Protein AF-0000000073188681 (afdb_homodimer)

Solvent-accessible surface area (backbone atoms only — not comparable to full-atom values): 17958 Å² total; per-residue (Å²): 139,84,91,67,73,80,74,73,74,79,74,71,76,54,80,76,60,49,46,16,34,51,62,63,63,83,59,42,69,43,41,30,50,37,59,36,78,88,78,71,42,43,30,43,38,36,26,31,60,52,33,35,41,33,20,38,54,36,79,90,70,54,28,51,39,88,69,49,76,42,80,44,95,38,50,60,57,32,62,40,55,49,68,70,26,37,38,36,18,33,76,46,40,32,36,32,38,62,84,78,68,44,75,42,74,39,58,44,83,91,56,75,91,61,48,41,47,41,70,40,74,76,49,87,65,33,30,37,44,27,34,82,57,32,28,38,38,17,31,83,75,20,48,65,66,44,94,63,70,44,67,61,65,65,63,64,73,71,77,120,138,85,86,71,72,81,71,73,74,78,71,73,73,54,79,75,60,48,46,16,34,51,65,64,64,83,62,42,68,42,41,30,49,37,59,36,78,88,77,70,42,44,31,43,36,38,27,30,61,52,32,36,39,33,20,39,55,34,79,89,70,54,29,52,38,87,69,51,77,44,81,44,97,38,49,62,56,32,60,41,54,50,70,66,25,37,37,35,19,33,75,46,40,31,35,31,39,60,86,76,69,45,75,44,74,39,58,44,82,90,56,77,90,62,48,43,48,40,69,43,72,77,48,87,66,33,31,38,44,28,33,81,58,33,28,40,37,17,30,82,75,19,46,66,56,43,95,64,69,45,68,63,69,64,66,73,72,69,75,120

Nearest PDB structures (foldseek):
  7z6e-assembly2_B  TM=7.932E-01  e=2.419E-06  Caenorhabditis elegans
  7z6e-assembly1_A  TM=7.942E-01  e=2.691E-06  Caenorhabditis elegans
  7z6e-assembly5_E  TM=7.419E-01  e=1.666E-06  Caenorhabditis elegans
  7z6e-assembly3_C  TM=7.781E-01  e=7.405E-06  Caenorhabditis elegans
  6rxt-assembly1_UQ  TM=5.345E-01  e=1.370E-03  Thermochaetoides thermophila

Foldseek 3Di:
DPPPPPPPPPPCVPVPLPPQPPPDLVAWDDWEWEAAPVVRWIWIWTFGQFKIWIWTADPVRNYTHTDDIDTDPGGWQEWYYAHQFIWIFDQAIWTARPVVRDIDGQDAPPDDRFGFHYKDPPDNFWIWTDGPFWTFIGGNNNHGPDDDIGGPPPDDPPPD/DCPPPPPPPPCCVVVPLPPQPPPDLVQWDDWEWEAAPVVRWIWIWTFGQFKIWIWTADPVRNYTHTDDIDTDPGGWQEWYYAHQFIWIFDQAIWTARPVVRDIDGQDAPPDDRFGWHYKDPPDNFWIWTDGPFWTFIGGNNNHGPDDDIGGPPPDDPPPD

Sequence (320 aa):
MHVSDLKAGFKCDRPTVRPTVIANLDTCHLITVHTDQRKLIRYLCVADPDQIHILHYSSRLGIFTPFELISTVEPATCLISMNDGIVFGADQFYYVDMETITSRPIVVAGCPSDFPLAAVAISDRELLLAYHNFGVFTDISGNRTRPENVDWNRAPLEFGMHVSDLKAGFKCDRPTVRPTVIANLDTCHLITVHTDQRKLIRYLCVADPDQIHILHYSSRLGIFTPFELISTVEPATCLISMNDGIVFGADQFYYVDMETITSRPIVVAGCPSDFPLAAVAISDRELLLAYHNFGVFTDISGNRTRPENVDWNRAPLEFG

pLDDT: mean 80.34, std 22.55, range [25.66, 98.31]

Radius of gyration: 22.73 Å; Cα contacts (8 Å, |Δi|>4): 727; chains: 2; bounding box: 45×90×58 Å

Structure (mmCIF, N/CA/C/O backbone):
data_AF-0000000073188681-model_v1
#
loop_
_entity.id
_entity.type
_entity.pdbx_description
1 polymer 'CNH domain-containing protein'
#
loop_
_atom_site.group_PDB
_atom_site.id
_atom_site.type_symbol
_atom_site.label_atom_id
_atom_site.label_alt_id
_atom_site.label_comp_id
_atom_site.label_asym_id
_atom_site.label_entity_id
_atom_site.label_seq_id
_atom_site.pdbx_PDB_ins_code
_atom_site.Cartn_x
_atom_site.Cartn_y
_atom_site.Cartn_z
_atom_site.occupancy
_atom_site.B_iso_or_equiv
_atom_site.auth_seq_id
_atom_site.auth_comp_id
_atom_site.auth_asym_id
_atom_site.auth_atom_id
_atom_site.pdbx_PDB_model_num
ATOM 1 N N . MET A 1 1 ? -23.016 46.969 37.094 1 25.66 1 MET A N 1
ATOM 2 C CA . MET A 1 1 ? -22.688 45.562 37.125 1 25.66 1 MET A CA 1
ATOM 3 C C . MET A 1 1 ? -21.781 45.188 35.938 1 25.66 1 MET A C 1
ATOM 5 O O . MET A 1 1 ? -22.016 45.594 34.812 1 25.66 1 MET A O 1
ATOM 9 N N . HIS A 1 2 ? -20.484 44.656 36.188 1 32.41 2 HIS A N 1
ATOM 10 C CA . HIS A 1 2 ? -19.172 44.438 35.594 1 32.41 2 HIS A CA 1
ATOM 11 C C . HIS A 1 2 ? -19.203 43.219 34.656 1 32.41 2 HIS A C 1
ATOM 13 O O . HIS A 1 2 ? -19.484 42.094 35.094 1 32.41 2 HIS A O 1
ATOM 19 N N . VAL A 1 3 ? -19.516 43.312 33.375 1 31.55 3 VAL A N 1
ATOM 20 C CA . VAL A 1 3 ? -19.562 42.344 32.25 1 31.55 3 VAL A CA 1
ATOM 21 C C . VAL A 1 3 ? -18.203 41.656 32.125 1 31.55 3 VAL A C 1
ATOM 23 O O . VAL A 1 3 ? -17.438 41.938 31.219 1 31.55 3 VAL A O 1
ATOM 26 N N . SER A 1 4 ? -17.312 41.594 33.219 1 26 4 SER A N 1
ATOM 27 C CA . SER A 1 4 ? -15.922 41.156 33.156 1 26 4 SER A CA 1
ATOM 28 C C . SER A 1 4 ? -15.828 39.688 32.781 1 26 4 SER A C 1
ATOM 30 O O . SER A 1 4 ? -14.844 39.25 32.156 1 26 4 SER A O 1
ATOM 32 N N . ASP A 1 5 ? -16.516 38.719 33.406 1 27.78 5 ASP A N 1
ATOM 33 C CA . ASP A 1 5 ? -15.945 37.438 33.812 1 27.78 5 ASP A CA 1
ATOM 34 C C . ASP A 1 5 ? -15.828 36.5 32.625 1 27.78 5 ASP A C 1
ATOM 36 O O . ASP A 1 5 ? -15.453 35.344 32.812 1 27.78 5 ASP A O 1
ATOM 40 N N . LEU A 1 6 ? -16.547 36.625 31.547 1 28.22 6 LEU A N 1
ATOM 41 C CA . LEU A 1 6 ? -16.797 35.344 30.859 1 28.22 6 LEU A CA 1
ATOM 42 C C . LEU A 1 6 ? -15.539 34.875 30.141 1 28.22 6 LEU A C 1
ATOM 44 O O . LEU A 1 6 ? -15.625 34.188 29.125 1 28.22 6 LEU A O 1
ATOM 48 N N . LYS A 1 7 ? -14.375 35.438 30.453 1 28.98 7 LYS A N 1
ATOM 49 C CA . LYS A 1 7 ? -13.242 34.938 29.688 1 28.98 7 LYS A CA 1
ATOM 50 C C . LYS A 1 7 ? -12.922 33.5 30.078 1 28.98 7 LYS A C 1
ATOM 52 O O . LYS A 1 7 ? -12.094 33.25 30.953 1 28.98 7 LYS A O 1
ATOM 57 N N . ALA A 1 8 ? -13.852 32.594 30.422 1 29.92 8 ALA A N 1
ATOM 58 C CA . ALA A 1 8 ? -13.398 31.25 30.734 1 29.92 8 ALA A CA 1
ATOM 59 C C . ALA A 1 8 ? -12.57 30.672 29.594 1 29.92 8 ALA A C 1
ATOM 61 O O . ALA A 1 8 ? -13.016 30.656 28.438 1 29.92 8 ALA A O 1
ATOM 62 N N . GLY A 1 9 ? -11.234 30.656 29.672 1 31.31 9 GLY A N 1
ATOM 63 C CA . GLY A 1 9 ? -10.164 30 28.938 1 31.31 9 GLY A CA 1
ATOM 64 C C . GLY A 1 9 ? -10.398 28.516 28.719 1 31.31 9 GLY A C 1
ATOM 65 O O . GLY A 1 9 ? -10.422 27.734 29.688 1 31.31 9 GLY A O 1
ATOM 66 N N . PHE A 1 10 ? -11.234 28.078 27.875 1 28.48 10 PHE A N 1
ATOM 67 C CA . PHE A 1 10 ? -11.242 26.656 27.516 1 28.48 10 PHE A CA 1
ATOM 68 C C . PHE A 1 10 ? -9.82 26.156 27.297 1 28.48 10 PHE A C 1
ATOM 70 O O . PHE A 1 10 ? -9.148 26.562 26.344 1 28.48 10 PHE A O 1
ATOM 77 N N . LYS A 1 11 ? -9.016 25.922 28.328 1 31.08 11 LYS A N 1
ATOM 78 C CA . LYS A 1 11 ? -7.781 25.156 28.328 1 31.08 11 LYS A CA 1
ATOM 79 C C . LYS A 1 11 ? -7.969 23.828 27.594 1 31.08 11 LYS A C 1
ATOM 81 O O . LYS A 1 11 ? -8.57 22.891 28.125 1 31.08 11 LYS A O 1
ATOM 86 N N . CYS A 1 12 ? -8.398 23.75 26.375 1 31.66 12 CYS A N 1
ATOM 87 C CA . CYS A 1 12 ? -8.32 22.484 25.672 1 31.66 12 CYS A CA 1
ATOM 88 C C . CYS A 1 12 ? -6.957 21.828 25.875 1 31.66 12 CYS A C 1
ATOM 90 O O . CYS A 1 12 ? -5.945 22.328 25.359 1 31.66 12 CYS A O 1
ATOM 92 N N . ASP A 1 13 ? -6.59 21.422 27.016 1 33.16 13 ASP A N 1
ATOM 93 C CA . ASP A 1 13 ? -5.469 20.531 27.297 1 33.16 13 ASP A CA 1
ATOM 94 C C . ASP A 1 13 ? -5.328 19.469 26.219 1 33.16 13 ASP A C 1
ATOM 96 O O . ASP A 1 13 ? -5.633 18.297 26.453 1 33.16 13 ASP A O 1
ATOM 100 N N . ARG A 1 14 ? -6.062 19.547 25.141 1 34.56 14 ARG A N 1
ATOM 101 C CA . ARG A 1 14 ? -5.828 18.469 24.188 1 34.56 14 ARG A CA 1
ATOM 102 C C . ARG A 1 14 ? -4.344 18.328 23.875 1 34.56 14 ARG A C 1
ATOM 104 O O . ARG A 1 14 ? -3.609 19.312 23.875 1 34.56 14 ARG A O 1
ATOM 111 N N . PRO A 1 15 ? -3.711 17.141 24.219 1 36.78 15 PRO A N 1
ATOM 112 C CA . PRO A 1 15 ? -2.33 17 23.75 1 36.78 15 PRO A CA 1
ATOM 113 C C . PRO A 1 15 ? -2.09 17.719 22.422 1 36.78 15 PRO A C 1
ATOM 115 O O . PRO A 1 15 ? -2.959 17.703 21.547 1 36.78 15 PRO A O 1
ATOM 118 N N . THR A 1 16 ? -1.527 18.859 22.453 1 35.19 16 THR A N 1
ATOM 119 C CA . THR A 1 16 ? -1.098 19.641 21.312 1 35.19 16 THR A CA 1
ATOM 120 C C . THR A 1 16 ? -0.531 18.734 20.219 1 35.19 16 THR A C 1
ATOM 122 O O . THR A 1 16 ? 0.603 18.25 20.328 1 35.19 16 THR A O 1
ATOM 125 N N . VAL A 1 17 ? -1.247 17.719 19.875 1 38.31 17 VAL A N 1
ATOM 126 C CA . VAL A 1 17 ? -0.728 17.047 18.688 1 38.31 17 VAL A CA 1
ATOM 127 C C . VAL A 1 17 ? -0.413 18.094 17.609 1 38.31 17 VAL A C 1
ATOM 129 O O . VAL A 1 17 ? -1.293 18.844 17.188 1 38.31 17 VAL A O 1
ATOM 132 N N . ARG A 1 18 ? 0.809 18.609 17.719 1 43.16 18 ARG A N 1
ATOM 133 C CA . ARG A 1 18 ? 1.257 19.453 16.625 1 43.16 18 ARG A CA 1
ATOM 134 C C . ARG A 1 18 ? 0.947 18.812 15.273 1 43.16 18 ARG A C 1
ATOM 136 O O . ARG A 1 18 ? 1.218 17.641 15.062 1 43.16 18 ARG A O 1
ATOM 143 N N . PRO A 1 19 ? 0.036 19.312 14.578 1 46.34 19 PRO A N 1
ATOM 144 C CA . PRO A 1 19 ? -0.317 18.797 13.258 1 46.34 19 PRO A CA 1
ATOM 145 C C . PRO A 1 19 ? 0.903 18.594 12.359 1 46.34 19 PRO A C 1
ATOM 147 O O . PRO A 1 19 ? 1.889 19.328 12.469 1 46.34 19 PRO A O 1
ATOM 150 N N . THR A 1 20 ? 1.379 17.391 12.172 1 48.19 20 THR A N 1
ATOM 151 C CA . THR A 1 20 ? 2.357 17.141 11.117 1 48.19 20 THR A CA 1
ATOM 152 C C . THR A 1 20 ? 1.865 17.703 9.781 1 48.19 20 THR A C 1
ATOM 154 O O . THR A 1 20 ? 0.784 17.344 9.312 1 48.19 20 THR A O 1
ATOM 157 N N . VAL A 1 21 ? 2.336 18.891 9.453 1 50.53 21 VAL A N 1
ATOM 158 C CA . VAL A 1 21 ? 2.037 19.516 8.172 1 50.53 21 VAL A CA 1
ATOM 159 C C . VAL A 1 21 ? 2.717 18.75 7.047 1 50.53 21 VAL A C 1
ATOM 161 O O . VAL A 1 21 ? 3.939 18.578 7.047 1 50.53 21 VAL A O 1
ATOM 164 N N . ILE A 1 22 ? 2.172 17.703 6.527 1 56 22 ILE A N 1
ATOM 165 C CA . ILE A 1 22 ? 2.719 17.203 5.27 1 56 22 ILE A CA 1
ATOM 166 C C . ILE A 1 22 ? 2.32 18.141 4.125 1 56 22 ILE A C 1
ATOM 168 O O . ILE A 1 22 ? 1.132 18.297 3.836 1 56 22 ILE A O 1
ATOM 172 N N . ALA A 1 23 ? 3.145 19.047 3.752 1 50.34 23 ALA A N 1
ATOM 173 C CA . ALA A 1 23 ? 3.008 19.953 2.613 1 50.34 23 ALA A CA 1
ATOM 174 C C . ALA A 1 23 ? 2.873 19.172 1.309 1 50.34 23 ALA A C 1
ATOM 176 O O . ALA A 1 23 ? 3.424 18.078 1.17 1 50.34 23 ALA A O 1
ATOM 177 N N . ASN A 1 24 ? 1.76 19.438 0.562 1 55.69 24 ASN A N 1
ATOM 178 C CA . ASN A 1 24 ? 1.602 19.109 -0.85 1 55.69 24 ASN A CA 1
ATOM 179 C C . ASN A 1 24 ? 0.922 17.75 -1.034 1 55.69 24 ASN A C 1
ATOM 181 O O . ASN A 1 24 ? 1.19 17.047 -2.008 1 55.69 24 ASN A O 1
ATOM 185 N N . LEU A 1 25 ? 0.246 17.422 -0.046 1 67.62 25 LEU A N 1
ATOM 186 C CA . LEU A 1 25 ? -0.506 16.203 -0.284 1 67.62 25 LEU A CA 1
ATOM 187 C C . LEU A 1 25 ? -1.604 16.422 -1.317 1 67.62 25 LEU A C 1
ATOM 189 O O . LEU A 1 25 ? -2.375 15.516 -1.622 1 67.62 25 LEU A O 1
ATOM 193 N N . ASP A 1 26 ? -1.579 17.609 -1.963 1 73.38 26 ASP A N 1
ATOM 194 C CA . ASP A 1 26 ? -2.658 17.922 -2.896 1 73.38 26 ASP A CA 1
ATOM 195 C C . ASP A 1 26 ? -2.535 17.094 -4.172 1 73.38 26 ASP A C 1
ATOM 197 O O . ASP A 1 26 ? -3.535 16.812 -4.836 1 73.38 26 ASP A O 1
ATOM 201 N N . THR A 1 27 ? -1.343 16.734 -4.441 1 80.25 27 THR A N 1
ATOM 202 C CA . THR A 1 27 ? -1.192 16.047 -5.719 1 80.25 27 THR A CA 1
ATOM 203 C C . THR A 1 27 ? -0.667 14.625 -5.512 1 80.25 27 THR A C 1
ATOM 205 O O . THR A 1 27 ? -0.405 13.906 -6.477 1 80.25 27 THR A O 1
ATOM 208 N N . CYS A 1 28 ? -0.564 14.211 -4.273 1 88.06 28 CYS A N 1
ATOM 209 C CA . CYS A 1 28 ? 0.017 12.891 -4.055 1 88.06 28 CYS A CA 1
ATOM 210 C C . CYS A 1 28 ? -1.017 11.797 -4.285 1 88.06 28 CYS A C 1
ATOM 212 O O . CYS A 1 28 ? -2.217 12.023 -4.121 1 88.06 28 CYS A O 1
ATOM 214 N N . HIS A 1 29 ? -0.562 10.703 -4.758 1 90.81 29 HIS A N 1
ATOM 215 C CA . HIS A 1 29 ? -1.512 9.633 -5.023 1 90.81 29 HIS A CA 1
ATOM 216 C C . HIS A 1 29 ? -1.059 8.32 -4.379 1 90.81 29 HIS A C 1
ATOM 218 O O . HIS A 1 29 ? -1.816 7.352 -4.336 1 90.81 29 HIS A O 1
ATOM 224 N N . LEU A 1 30 ? 0.169 8.281 -3.902 1 94.5 30 LEU A N 1
ATOM 225 C CA . LEU A 1 30 ? 0.658 7.16 -3.109 1 94.5 30 LEU A CA 1
ATOM 226 C C . LEU A 1 30 ? 1.371 7.652 -1.854 1 94.5 30 LEU A C 1
ATOM 228 O O . LEU A 1 30 ? 2.061 8.672 -1.887 1 94.5 30 LEU A O 1
ATOM 232 N N . ILE A 1 31 ? 1.21 6.91 -0.813 1 93.5 31 ILE A N 1
ATOM 233 C CA . ILE A 1 31 ? 1.897 7.215 0.437 1 93.5 31 ILE A CA 1
ATOM 234 C C . ILE A 1 31 ? 2.258 5.914 1.157 1 93.5 31 ILE A C 1
ATOM 236 O O . ILE A 1 31 ? 1.464 4.973 1.181 1 93.5 31 ILE A O 1
ATOM 240 N N . THR A 1 32 ? 3.41 5.805 1.683 1 95.12 32 THR A N 1
ATOM 241 C CA . THR A 1 32 ? 3.785 4.68 2.529 1 95.12 32 THR A CA 1
ATOM 242 C C . THR A 1 32 ? 4.648 5.145 3.697 1 95.12 32 THR A C 1
ATOM 244 O O . THR A 1 32 ? 5.367 6.141 3.588 1 95.12 32 THR A O 1
ATOM 247 N N . VAL A 1 33 ? 4.504 4.492 4.84 1 94.06 33 VAL A N 1
ATOM 248 C CA . VAL A 1 33 ? 5.367 4.711 5.996 1 94.06 33 VAL A CA 1
ATOM 249 C C . VAL A 1 33 ? 6.516 3.707 5.98 1 94.06 33 VAL A C 1
ATOM 251 O O . VAL A 1 33 ? 6.312 2.525 5.688 1 94.06 33 VAL A O 1
ATOM 254 N N . HIS A 1 34 ? 7.668 4.203 6.172 1 95.19 34 HIS A N 1
ATOM 255 C CA . HIS A 1 34 ? 8.836 3.344 6.289 1 95.19 34 HIS A CA 1
ATOM 256 C C . HIS A 1 34 ? 9.555 3.572 7.617 1 95.19 34 HIS A C 1
ATOM 258 O O . HIS A 1 34 ? 9.82 4.715 7.996 1 95.19 34 HIS A O 1
ATOM 264 N N . THR A 1 35 ? 9.812 2.537 8.359 1 92.81 35 THR A N 1
ATOM 265 C CA . THR A 1 35 ? 10.57 2.609 9.602 1 92.81 35 THR A CA 1
ATOM 266 C C . THR A 1 35 ? 11.938 1.94 9.438 1 92.81 35 THR A C 1
ATOM 268 O O . THR A 1 35 ? 12.016 0.738 9.18 1 92.81 35 THR A O 1
ATOM 271 N N . ASP A 1 36 ? 12.93 2.699 9.562 1 91.44 36 ASP A N 1
ATOM 272 C CA . ASP A 1 36 ? 14.281 2.152 9.602 1 91.44 36 ASP A CA 1
ATOM 273 C C . ASP A 1 36 ? 14.57 1.49 10.953 1 91.44 36 ASP A C 1
ATOM 275 O O . ASP A 1 36 ? 14.727 2.176 11.961 1 91.44 36 ASP A O 1
ATOM 279 N N . GLN A 1 37 ? 14.672 0.253 10.938 1 87.31 37 GLN A N 1
ATOM 280 C CA . GLN A 1 37 ? 14.812 -0.486 12.188 1 87.31 37 GLN A CA 1
ATOM 281 C C . GLN A 1 37 ? 16.219 -0.316 12.773 1 87.31 37 GLN A C 1
ATOM 283 O O . GLN A 1 37 ? 16.406 -0.496 13.977 1 87.31 37 GLN A O 1
ATOM 288 N N . ARG A 1 38 ? 17.109 -0.018 11.93 1 85.94 38 ARG A N 1
ATOM 289 C CA . ARG A 1 38 ? 18.469 0.169 12.406 1 85.94 38 ARG A CA 1
ATOM 290 C C . ARG A 1 38 ? 18.641 1.519 13.094 1 85.94 38 ARG A C 1
ATOM 292 O O . ARG A 1 38 ? 19.234 1.604 14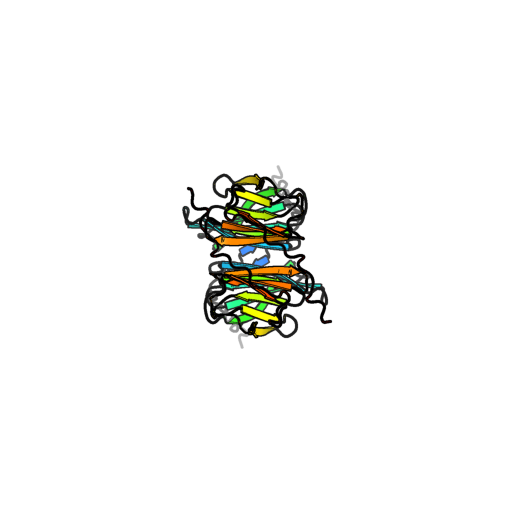.164 1 85.94 38 ARG A O 1
ATOM 299 N N . LYS A 1 39 ? 18.062 2.523 12.57 1 85.94 39 LYS A N 1
ATOM 300 C CA . LYS A 1 39 ? 18.203 3.881 13.094 1 85.94 39 LYS A CA 1
ATOM 301 C C . LYS A 1 39 ? 17.016 4.27 13.953 1 85.94 39 LYS A C 1
ATOM 303 O O . LYS A 1 39 ? 17.031 5.309 14.617 1 85.94 39 LYS A O 1
ATOM 308 N N . LEU A 1 40 ? 15.992 3.398 13.898 1 84.69 40 LEU A N 1
ATOM 309 C CA . LEU A 1 40 ? 14.742 3.648 14.602 1 84.69 40 LEU A CA 1
ATOM 310 C C . LEU A 1 40 ? 14.125 4.977 14.164 1 84.69 40 LEU A C 1
ATOM 312 O O . LEU A 1 40 ? 13.664 5.754 15 1 84.69 40 LEU A O 1
ATOM 316 N N . ILE A 1 41 ? 14.234 5.316 12.945 1 89.31 41 ILE A N 1
ATOM 317 C CA . ILE A 1 41 ? 13.672 6.52 12.344 1 89.31 41 ILE A CA 1
ATOM 318 C C . ILE A 1 41 ? 12.492 6.148 11.453 1 89.31 41 ILE A C 1
ATOM 320 O O . ILE A 1 41 ? 12.555 5.176 10.695 1 89.31 41 ILE A O 1
ATOM 324 N N . ARG A 1 42 ? 11.477 6.926 11.602 1 92 42 ARG A N 1
ATOM 325 C CA . ARG A 1 42 ? 10.297 6.754 10.758 1 92 42 ARG A CA 1
ATOM 326 C C . ARG A 1 42 ? 10.305 7.734 9.594 1 92 42 ARG A C 1
ATOM 328 O O . ARG A 1 42 ? 10.672 8.898 9.758 1 92 42 ARG A O 1
ATOM 335 N N . TYR A 1 43 ? 9.945 7.238 8.445 1 92.94 43 TYR A N 1
ATOM 336 C CA . TYR A 1 43 ? 9.859 8.047 7.238 1 92.94 43 TYR A CA 1
ATOM 337 C C . TYR A 1 43 ? 8.453 7.996 6.645 1 92.94 43 TYR A C 1
ATOM 339 O O . TYR A 1 43 ? 7.75 6.996 6.789 1 92.94 43 TYR A O 1
ATOM 347 N N . LEU A 1 44 ? 8.094 9.023 6.078 1 92.75 44 LEU A N 1
ATOM 348 C CA . LEU A 1 44 ? 6.906 9.094 5.23 1 92.75 44 LEU A CA 1
ATOM 349 C C . LEU A 1 44 ? 7.297 9.328 3.773 1 92.75 44 LEU A C 1
ATOM 351 O O . LEU A 1 44 ? 7.988 10.305 3.463 1 92.75 44 LEU A O 1
ATOM 355 N N . CYS A 1 45 ? 6.906 8.445 2.936 1 95.12 45 CYS A N 1
ATOM 356 C CA . CYS A 1 45 ? 7.191 8.578 1.511 1 95.12 45 CYS A CA 1
ATOM 357 C C . CYS A 1 45 ? 5.926 8.875 0.723 1 95.12 45 CYS A C 1
ATOM 359 O O . CYS A 1 45 ? 4.961 8.109 0.769 1 95.12 45 CYS A O 1
ATOM 361 N N . VAL A 1 46 ? 5.957 9.961 0.004 1 93.69 46 VAL A N 1
ATOM 362 C CA . VAL A 1 46 ? 4.773 10.484 -0.674 1 93.69 46 VAL A CA 1
ATOM 363 C C . VAL A 1 46 ? 5.066 10.656 -2.164 1 93.69 46 VAL A C 1
ATOM 365 O O . VAL A 1 46 ? 6 11.367 -2.543 1 93.69 46 VAL A O 1
ATOM 368 N N . ALA A 1 47 ? 4.23 10 -2.986 1 95.69 47 ALA A N 1
ATOM 369 C CA . ALA A 1 47 ? 4.453 10.094 -4.43 1 95.69 47 ALA A CA 1
ATOM 370 C C . ALA A 1 47 ? 3.475 11.07 -5.07 1 95.69 47 ALA A C 1
ATOM 372 O O . ALA A 1 47 ? 2.258 10.93 -4.93 1 95.69 47 ALA A O 1
ATOM 373 N N . ASP A 1 48 ? 4.047 12.047 -5.707 1 92 48 ASP A N 1
ATOM 374 C CA . ASP A 1 48 ? 3.281 12.828 -6.672 1 92 48 ASP A CA 1
ATOM 375 C C . ASP A 1 48 ? 3.59 12.398 -8.102 1 92 48 ASP A C 1
ATOM 377 O O . ASP A 1 48 ? 4.312 11.422 -8.32 1 92 48 ASP A O 1
ATOM 381 N N . PRO A 1 49 ? 3.018 12.961 -9.133 1 93.31 49 PRO A N 1
ATOM 382 C CA . PRO A 1 49 ? 3.16 12.438 -10.492 1 93.31 49 PRO A CA 1
ATOM 383 C C . PRO A 1 49 ? 4.613 12.422 -10.961 1 93.31 49 PRO A C 1
ATOM 385 O O . PRO A 1 49 ? 4.965 11.641 -11.852 1 93.31 49 PRO A O 1
ATOM 388 N N . ASP A 1 50 ? 5.477 13.258 -10.242 1 94.06 50 ASP A N 1
ATOM 389 C CA . ASP A 1 50 ? 6.812 13.398 -10.82 1 94.06 50 ASP A CA 1
ATOM 390 C C . ASP A 1 50 ? 7.887 12.938 -9.844 1 94.06 50 ASP A C 1
ATOM 392 O O . ASP A 1 50 ? 9.031 12.703 -10.234 1 94.06 50 ASP A O 1
ATOM 396 N N . GLN A 1 51 ? 7.473 12.844 -8.617 1 94.5 51 GLN A N 1
ATOM 397 C CA . GLN A 1 51 ? 8.508 12.617 -7.617 1 94.5 51 GLN A CA 1
ATOM 398 C C . GLN A 1 51 ? 7.961 11.828 -6.43 1 94.5 51 GLN A C 1
ATOM 400 O O . GLN A 1 51 ? 6.75 11.797 -6.203 1 94.5 51 GLN A O 1
ATOM 405 N N . ILE A 1 52 ? 8.867 11.164 -5.754 1 96.06 52 ILE A N 1
ATOM 406 C CA . ILE A 1 52 ? 8.625 10.633 -4.418 1 96.06 52 ILE A CA 1
ATOM 407 C C . ILE A 1 52 ? 9.312 11.516 -3.377 1 96.06 52 ILE A C 1
ATOM 409 O O . ILE A 1 52 ? 10.547 11.617 -3.359 1 96.06 52 ILE A O 1
ATOM 413 N N . HIS A 1 53 ? 8.516 12.133 -2.551 1 92.81 53 HIS A N 1
ATOM 414 C CA . HIS A 1 53 ? 9.008 12.938 -1.438 1 92.81 53 HIS A CA 1
ATOM 415 C C . HIS A 1 53 ? 9.234 12.078 -0.197 1 92.81 53 HIS A C 1
ATOM 417 O O . HIS A 1 53 ? 8.32 11.398 0.268 1 92.81 53 HIS A O 1
ATOM 423 N N . ILE A 1 54 ? 10.445 12.094 0.286 1 95 54 ILE A N 1
ATOM 424 C CA . ILE A 1 54 ? 10.781 11.383 1.515 1 95 54 ILE A CA 1
ATOM 425 C C . ILE A 1 54 ? 10.891 12.375 2.672 1 95 54 ILE A C 1
ATOM 427 O O . ILE A 1 54 ? 11.695 13.305 2.625 1 95 54 ILE A O 1
ATOM 431 N N . LEU A 1 55 ? 10.039 12.156 3.639 1 90.62 55 LEU A N 1
ATOM 432 C CA . LEU A 1 55 ? 10.055 12.977 4.848 1 90.62 55 LEU A CA 1
ATOM 433 C C . LEU A 1 55 ? 10.523 12.164 6.047 1 90.62 55 LEU A C 1
ATOM 435 O O . LEU A 1 55 ? 10.281 10.953 6.121 1 90.62 55 LEU A O 1
ATOM 439 N N . HIS A 1 56 ? 11.312 12.664 6.891 1 90.5 56 HIS A N 1
ATOM 440 C CA . HIS A 1 56 ? 11.727 11.977 8.109 1 90.5 56 HIS A CA 1
ATOM 441 C C . HIS A 1 56 ? 11.008 12.539 9.328 1 90.5 56 HIS A C 1
ATOM 443 O O . HIS A 1 56 ? 10.781 13.742 9.422 1 90.5 56 HIS A O 1
ATOM 449 N N . TYR A 1 57 ? 10.656 11.68 10.25 1 87.5 57 TYR A N 1
ATOM 450 C CA . TYR A 1 57 ? 9.93 12.07 11.453 1 87.5 57 TYR A CA 1
ATOM 451 C C . TYR A 1 57 ? 10.867 12.688 12.484 1 87.5 57 TYR A C 1
ATOM 453 O O . TYR A 1 57 ? 11.875 12.078 12.859 1 87.5 57 TYR A O 1
ATOM 461 N N . SER A 1 58 ? 10.508 13.906 12.922 1 84 58 SER A N 1
ATOM 462 C CA . SER A 1 58 ? 11.195 14.555 14.031 1 84 58 SER A CA 1
ATOM 463 C C . SER A 1 58 ? 10.5 14.273 15.359 1 84 58 SER A C 1
ATOM 465 O O . SER A 1 58 ? 9.461 14.867 15.648 1 84 58 SER A O 1
ATOM 467 N N . SER A 1 59 ? 11.047 13.414 16.125 1 81.56 59 SER A N 1
ATOM 468 C CA . SER A 1 59 ? 10.461 13.086 17.406 1 81.56 59 SER A CA 1
ATOM 469 C C . SER A 1 59 ? 10.406 14.297 18.328 1 81.56 59 SER A C 1
ATOM 471 O O . SER A 1 59 ? 9.516 14.414 19.172 1 81.56 59 SER A O 1
ATOM 473 N N . ARG A 1 60 ? 11.32 15.188 18.203 1 81.81 60 ARG A N 1
ATOM 474 C CA . ARG A 1 60 ? 11.383 16.406 19.016 1 81.81 60 ARG A CA 1
ATOM 475 C C . ARG A 1 60 ? 10.203 17.312 18.703 1 81.81 60 ARG A C 1
ATOM 477 O O . ARG A 1 60 ? 9.578 17.859 19.625 1 81.81 60 ARG A O 1
ATOM 484 N N . LEU A 1 61 ? 9.828 17.422 17.484 1 75.25 61 LEU A N 1
ATOM 485 C CA . LEU A 1 61 ? 8.789 18.344 17.047 1 75.25 61 LEU A CA 1
ATOM 486 C C . LEU A 1 61 ? 7.461 17.609 16.859 1 75.25 61 LEU A C 1
ATOM 488 O O . LEU A 1 61 ? 6.406 18.25 16.797 1 75.25 61 LEU A O 1
ATOM 492 N N . GLY A 1 62 ? 7.52 16.266 16.734 1 77.75 62 GLY A N 1
ATOM 493 C CA . GLY A 1 62 ? 6.316 15.484 16.5 1 77.75 62 GLY A CA 1
ATOM 494 C C . GLY A 1 62 ? 5.766 15.641 15.094 1 77.75 62 GLY A C 1
ATOM 495 O O . GLY A 1 62 ? 4.551 15.586 14.891 1 77.75 62 GLY A O 1
ATOM 496 N N . ILE A 1 63 ? 6.664 15.984 14.109 1 78 63 ILE A N 1
ATOM 497 C CA . ILE A 1 63 ? 6.203 16.234 12.742 1 78 63 ILE A CA 1
ATOM 498 C C . ILE A 1 63 ? 7.168 15.578 11.75 1 78 63 ILE A C 1
ATOM 500 O O . ILE A 1 63 ? 8.312 15.289 12.094 1 78 63 ILE A O 1
ATOM 504 N N . PHE A 1 64 ? 6.625 15.32 10.555 1 85.81 64 PHE A N 1
ATOM 505 C CA . PHE A 1 64 ? 7.48 14.891 9.453 1 85.81 64 PHE A CA 1
ATOM 506 C C . PHE A 1 64 ? 8.07 16.094 8.719 1 85.81 64 PHE A C 1
ATOM 508 O O . PHE A 1 64 ? 7.34 17.016 8.359 1 85.81 64 PHE A O 1
ATOM 515 N N . THR A 1 65 ? 9.383 16.016 8.492 1 84.81 65 THR A N 1
ATOM 516 C CA . THR A 1 65 ? 10.094 17.094 7.812 1 84.81 65 THR A CA 1
ATOM 517 C C . THR A 1 65 ? 10.688 16.594 6.496 1 84.81 65 THR A C 1
ATOM 519 O O . THR A 1 65 ? 11.18 15.477 6.41 1 84.81 65 THR A O 1
ATOM 522 N N . PRO A 1 66 ? 10.672 17.484 5.473 1 88.44 66 PRO A N 1
ATOM 523 C CA . PRO A 1 66 ? 11.266 17.062 4.207 1 88.44 66 PRO A CA 1
ATOM 524 C C . PRO A 1 66 ? 12.719 16.609 4.363 1 88.44 66 PRO A C 1
ATOM 526 O O . PRO A 1 66 ? 13.477 17.203 5.141 1 88.44 66 PRO A O 1
ATOM 529 N N . PHE A 1 67 ? 13.008 15.562 3.68 1 91.5 67 PHE A N 1
ATOM 530 C CA . PHE A 1 67 ? 14.344 14.977 3.793 1 91.5 67 PHE A CA 1
ATOM 531 C C . PHE A 1 67 ? 14.977 14.805 2.42 1 91.5 67 PHE A C 1
ATOM 533 O O . PHE A 1 67 ? 16.047 15.375 2.15 1 91.5 67 PHE A O 1
ATOM 540 N N . GLU A 1 68 ? 14.391 14.109 1.53 1 94.81 68 GLU A N 1
ATOM 541 C CA . GLU A 1 68 ? 14.953 13.836 0.211 1 94.81 68 GLU A CA 1
ATOM 542 C C . GLU A 1 68 ? 13.859 13.672 -0.835 1 94.81 68 GLU A C 1
ATOM 544 O O . GLU A 1 68 ? 12.688 13.508 -0.491 1 94.81 68 GLU A O 1
ATOM 549 N N . LEU A 1 69 ? 14.297 13.781 -2.143 1 94.06 69 LEU A N 1
ATOM 550 C CA . LEU A 1 69 ? 13.414 13.594 -3.283 1 94.06 69 LEU A CA 1
ATOM 551 C C . LEU A 1 69 ? 14 12.586 -4.266 1 94.06 69 LEU A C 1
ATOM 553 O O . LEU A 1 69 ? 15.195 12.602 -4.539 1 94.06 69 LEU A O 1
ATOM 557 N N . ILE A 1 70 ? 13.125 11.758 -4.703 1 96.56 70 ILE A N 1
ATOM 558 C CA . ILE A 1 70 ? 13.477 10.852 -5.793 1 96.56 70 ILE A CA 1
ATOM 559 C C . ILE A 1 70 ? 12.602 11.148 -7.012 1 96.56 70 ILE A C 1
ATOM 561 O O . ILE A 1 70 ? 11.375 11.094 -6.93 1 96.56 70 ILE A O 1
ATOM 565 N N . SER A 1 71 ? 13.227 11.43 -8.125 1 96 71 SER A N 1
ATOM 566 C CA . SER A 1 71 ? 12.469 11.656 -9.352 1 96 71 SER A CA 1
ATOM 567 C C . SER A 1 71 ? 12.016 10.344 -9.977 1 96 71 SER A C 1
ATOM 569 O O . SER A 1 71 ? 12.75 9.352 -9.953 1 96 71 SER A O 1
ATOM 571 N N . THR A 1 72 ? 10.859 10.328 -10.492 1 96.62 72 THR A N 1
ATOM 572 C CA . THR A 1 72 ? 10.344 9.172 -11.227 1 96.62 72 THR A CA 1
ATOM 573 C C . THR A 1 72 ? 10.164 9.5 -12.703 1 96.62 72 THR A C 1
ATOM 575 O O . THR A 1 72 ? 9.836 10.641 -13.055 1 96.62 72 THR A O 1
ATOM 578 N N . VAL A 1 73 ? 10.336 8.539 -13.586 1 95.38 73 VAL A N 1
ATOM 579 C CA . VAL A 1 73 ? 10.219 8.719 -15.031 1 95.38 73 VAL A CA 1
ATOM 580 C C . VAL A 1 73 ? 8.75 8.922 -15.406 1 95.38 73 VAL A C 1
ATOM 582 O O . VAL A 1 73 ? 8.438 9.664 -16.344 1 95.38 73 VAL A O 1
ATOM 585 N N . GLU A 1 74 ? 7.863 8.336 -14.805 1 97 74 GLU A N 1
ATOM 586 C CA . GLU A 1 74 ? 6.406 8.438 -14.883 1 97 74 GLU A CA 1
ATOM 587 C C . GLU A 1 74 ? 5.766 8.266 -13.516 1 97 74 GLU A C 1
ATOM 589 O O . GLU A 1 74 ? 6.426 7.852 -12.562 1 97 74 GLU A O 1
ATOM 594 N N . PRO A 1 75 ? 4.531 8.703 -13.391 1 96.38 75 PRO A N 1
ATOM 595 C CA . PRO A 1 75 ? 3.885 8.539 -12.086 1 96.38 75 PRO A CA 1
ATOM 596 C C . PRO A 1 75 ? 3.969 7.113 -11.555 1 96.38 75 PRO A C 1
ATOM 598 O O . PRO A 1 75 ? 3.703 6.16 -12.289 1 96.38 75 PRO A O 1
ATOM 601 N N . ALA A 1 76 ? 4.301 6.973 -10.312 1 97.44 76 ALA A N 1
ATOM 602 C CA . ALA A 1 76 ? 4.441 5.66 -9.688 1 97.44 76 ALA A CA 1
ATOM 603 C C . ALA A 1 76 ? 3.092 4.957 -9.578 1 97.44 76 ALA A C 1
ATOM 605 O O . ALA A 1 76 ? 2.08 5.594 -9.266 1 97.44 76 ALA A O 1
ATOM 606 N N . THR A 1 77 ? 3.104 3.639 -9.797 1 95.81 77 THR A N 1
ATOM 607 C CA . THR A 1 77 ? 1.874 2.854 -9.734 1 95.81 77 THR A CA 1
ATOM 608 C C . THR A 1 77 ? 1.75 2.154 -8.383 1 95.81 77 THR A C 1
ATOM 610 O O . THR A 1 77 ? 0.662 1.715 -8 1 95.81 77 THR A O 1
ATOM 613 N N . CYS A 1 78 ? 2.818 2.025 -7.707 1 96.06 78 CYS A N 1
ATOM 614 C CA . CYS A 1 78 ? 2.83 1.431 -6.375 1 96.06 78 CYS A CA 1
ATOM 615 C C . CYS A 1 78 ? 4.023 1.925 -5.566 1 96.06 78 CYS A C 1
ATOM 617 O O . CYS A 1 78 ? 4.996 2.43 -6.133 1 96.06 78 CYS A O 1
ATOM 619 N N . LEU A 1 79 ? 3.926 1.819 -4.289 1 97.88 79 LEU A N 1
ATOM 620 C CA . LEU A 1 79 ? 4.93 2.262 -3.328 1 97.88 79 LEU A CA 1
ATOM 621 C C . LEU A 1 79 ? 4.793 1.51 -2.01 1 97.88 79 LEU A C 1
ATOM 623 O O . LEU A 1 79 ? 3.773 1.631 -1.325 1 97.88 79 LEU A O 1
ATOM 627 N N . ILE A 1 80 ? 5.824 0.683 -1.704 1 96.88 80 ILE A N 1
ATOM 628 C CA . ILE A 1 80 ? 5.73 -0.105 -0.48 1 96.88 80 ILE A CA 1
ATOM 629 C C . ILE A 1 80 ? 7.043 -0.025 0.291 1 96.88 80 ILE A C 1
ATOM 631 O O . ILE A 1 80 ? 8.094 0.265 -0.288 1 96.88 80 ILE A O 1
ATOM 635 N N . SER A 1 81 ? 6.93 -0.214 1.551 1 95.81 81 SER A N 1
ATOM 636 C CA . SER A 1 81 ? 8.102 -0.332 2.412 1 95.81 81 SER A CA 1
ATOM 637 C C . SER A 1 81 ? 8.594 -1.774 2.484 1 95.81 81 SER A C 1
ATOM 639 O O . SER A 1 81 ? 7.785 -2.705 2.561 1 95.81 81 SER A O 1
ATOM 641 N N . MET A 1 82 ? 9.891 -1.961 2.453 1 90.81 82 MET A N 1
ATOM 642 C CA . MET A 1 82 ? 10.492 -3.283 2.592 1 90.81 82 MET A CA 1
ATOM 643 C C . MET A 1 82 ? 11.859 -3.188 3.252 1 90.81 82 MET A C 1
ATOM 645 O O . MET A 1 82 ? 12.797 -2.637 2.67 1 90.81 82 MET A O 1
ATOM 649 N N . ASN A 1 83 ? 12 -3.844 4.449 1 83.81 83 ASN A N 1
ATOM 650 C CA . ASN A 1 83 ? 13.25 -3.945 5.199 1 83.81 83 ASN A CA 1
ATOM 651 C C . ASN A 1 83 ? 13.969 -2.602 5.273 1 83.81 83 ASN A C 1
ATOM 653 O O . ASN A 1 83 ? 13.484 -1.665 5.91 1 83.81 83 ASN A O 1
ATOM 657 N N . ASP A 1 84 ? 15.055 -2.473 4.398 1 87.94 84 ASP A N 1
ATOM 658 C CA . ASP A 1 84 ? 15.93 -1.317 4.555 1 87.94 84 ASP A CA 1
ATOM 659 C C . ASP A 1 84 ? 15.609 -0.241 3.52 1 87.94 84 ASP A C 1
ATOM 661 O O . ASP A 1 84 ? 16.375 0.717 3.357 1 87.94 84 ASP A O 1
ATOM 665 N N . GLY A 1 85 ? 14.438 -0.426 2.924 1 96.19 85 GLY A N 1
ATOM 666 C CA . GLY A 1 85 ? 14.141 0.575 1.91 1 96.19 85 GLY A CA 1
ATOM 667 C C . GLY A 1 85 ? 12.703 0.534 1.437 1 96.19 85 GLY A C 1
ATOM 668 O O . GLY A 1 85 ? 11.812 0.086 2.166 1 96.19 85 GLY A O 1
ATOM 669 N N . ILE A 1 86 ? 12.484 1.201 0.307 1 97.62 86 ILE A N 1
ATOM 670 C CA . ILE A 1 86 ? 11.156 1.209 -0.305 1 97.62 86 ILE A CA 1
ATOM 671 C C . ILE A 1 86 ? 11.25 0.696 -1.74 1 97.62 86 ILE A C 1
ATOM 673 O O . ILE A 1 86 ? 12.32 0.722 -2.348 1 97.62 86 ILE A O 1
ATOM 677 N N . VAL A 1 87 ? 10.18 0.137 -2.201 1 98.25 87 VAL A N 1
ATOM 678 C CA . VAL A 1 87 ? 10.023 -0.334 -3.572 1 98.25 87 VAL A CA 1
ATOM 679 C C . VAL A 1 87 ? 8.891 0.429 -4.254 1 98.25 87 VAL A C 1
ATOM 681 O O . VAL A 1 87 ? 7.836 0.657 -3.656 1 98.25 87 VAL A O 1
ATOM 684 N N . PHE A 1 88 ? 9.133 0.867 -5.445 1 98.25 88 PHE A N 1
ATOM 685 C CA . PHE A 1 88 ? 8.055 1.491 -6.203 1 98.25 88 PHE A CA 1
ATOM 686 C C . PHE A 1 88 ? 8.07 1.028 -7.656 1 98.25 88 PHE A C 1
ATOM 688 O O . PHE A 1 88 ? 9.102 0.556 -8.148 1 98.25 88 PHE A O 1
ATOM 695 N N . GLY A 1 89 ? 6.934 1.053 -8.312 1 98.19 89 GLY A N 1
ATOM 696 C CA . GLY A 1 89 ? 6.785 0.811 -9.734 1 98.19 89 GLY A CA 1
ATOM 697 C C . GLY A 1 89 ? 6.508 2.074 -10.531 1 98.19 89 GLY A C 1
ATOM 698 O O . GLY A 1 89 ? 5.715 2.918 -10.102 1 98.19 89 GLY A O 1
ATOM 699 N N . ALA A 1 90 ? 7.148 2.24 -11.609 1 97.25 90 ALA A N 1
ATOM 700 C CA . ALA A 1 90 ? 6.891 3.275 -12.609 1 97.25 90 ALA A CA 1
ATOM 701 C C . ALA A 1 90 ? 7.008 2.719 -14.023 1 97.25 90 ALA A C 1
ATOM 703 O O . ALA A 1 90 ? 6.156 1.944 -14.469 1 97.25 90 ALA A O 1
ATOM 704 N N . ASP A 1 91 ? 8.094 3.053 -14.68 1 96.5 91 ASP A N 1
ATOM 705 C CA . ASP A 1 91 ? 8.359 2.373 -15.945 1 96.5 91 ASP A CA 1
ATOM 706 C C . ASP A 1 91 ? 8.891 0.96 -15.711 1 96.5 91 ASP A C 1
ATOM 708 O O . ASP A 1 91 ? 8.688 0.07 -16.547 1 96.5 91 ASP A O 1
ATOM 712 N N . GLN A 1 92 ? 9.547 0.822 -14.703 1 97.12 92 GLN A N 1
ATOM 713 C CA . GLN A 1 92 ? 10.016 -0.446 -14.148 1 97.12 92 GLN A CA 1
ATOM 714 C C . GLN A 1 92 ? 9.938 -0.442 -12.625 1 97.12 92 GLN A C 1
ATOM 716 O O . GLN A 1 92 ? 9.539 0.552 -12.023 1 97.12 92 GLN A O 1
ATOM 721 N N . PHE A 1 93 ? 10.242 -1.563 -12.008 1 98.06 93 PHE A N 1
ATOM 722 C CA . PHE A 1 93 ? 10.32 -1.583 -10.547 1 98.06 93 PHE A CA 1
ATOM 723 C C . PHE A 1 93 ? 11.672 -1.072 -10.07 1 98.06 93 PHE A C 1
ATOM 725 O O . PHE A 1 93 ? 12.711 -1.385 -10.672 1 98.06 93 PHE A O 1
ATOM 732 N N . TYR A 1 94 ? 11.656 -0.325 -8.984 1 98.31 94 TYR A N 1
ATOM 733 C CA . TYR A 1 94 ? 12.875 0.226 -8.398 1 98.31 94 TYR A CA 1
ATOM 734 C C . TYR A 1 94 ? 12.945 -0.079 -6.902 1 98.31 94 TYR A C 1
ATOM 736 O O . TYR A 1 94 ? 11.922 -0.13 -6.223 1 98.31 94 TYR A O 1
ATOM 744 N N . TYR A 1 95 ? 14.086 -0.309 -6.457 1 98.06 95 TYR A N 1
ATOM 745 C CA . TYR A 1 95 ? 14.383 -0.329 -5.031 1 98.06 95 TYR A CA 1
ATOM 746 C C . TYR A 1 95 ? 15.164 0.909 -4.617 1 98.06 95 TYR A C 1
ATOM 748 O O . TYR A 1 95 ? 16.125 1.299 -5.289 1 98.06 95 TYR A O 1
ATOM 756 N N . VAL A 1 96 ? 14.734 1.554 -3.6 1 97.94 96 VAL A N 1
ATOM 757 C CA . VAL A 1 96 ? 15.453 2.678 -3.01 1 97.94 96 VAL A CA 1
ATOM 758 C C . VAL A 1 96 ? 16.094 2.248 -1.692 1 97.94 96 VAL A C 1
ATOM 760 O O . VAL A 1 96 ? 15.398 1.887 -0.743 1 97.94 96 VAL A O 1
ATOM 763 N N . ASP A 1 97 ? 17.375 2.299 -1.639 1 96.19 97 ASP A N 1
ATOM 764 C CA . ASP A 1 97 ? 18.094 2.1 -0.385 1 96.19 97 ASP A CA 1
ATOM 765 C C . ASP A 1 97 ? 17.969 3.32 0.522 1 96.19 97 ASP A C 1
ATOM 767 O O . ASP A 1 97 ? 18.469 4.398 0.201 1 96.19 97 ASP A O 1
ATOM 771 N N . MET A 1 98 ? 17.359 3.146 1.645 1 94.88 98 MET A N 1
ATOM 772 C CA . MET A 1 98 ? 17.016 4.285 2.494 1 94.88 98 MET A CA 1
ATOM 773 C C . MET A 1 98 ? 18.219 4.73 3.312 1 94.88 98 MET A C 1
ATOM 775 O O . MET A 1 98 ? 18.203 5.801 3.92 1 94.88 98 MET A O 1
ATOM 779 N N . GLU A 1 99 ? 19.234 3.986 3.316 1 92.19 99 GLU A N 1
ATOM 780 C CA . GLU A 1 99 ? 20.469 4.395 3.957 1 92.19 99 GLU A CA 1
ATOM 781 C C . GLU A 1 99 ? 21.266 5.363 3.074 1 92.19 99 GLU A C 1
ATOM 783 O O . GLU A 1 99 ? 21.781 6.375 3.557 1 92.19 99 GLU A O 1
ATOM 788 N N . THR A 1 100 ? 21.312 5.098 1.82 1 93.56 100 THR A N 1
ATOM 789 C CA . THR A 1 100 ? 22.094 5.91 0.889 1 93.56 100 THR A CA 1
ATOM 790 C C . THR A 1 100 ? 21.172 6.797 0.052 1 93.56 100 THR A C 1
ATOM 792 O O . THR A 1 100 ? 21.641 7.695 -0.649 1 93.56 100 THR A O 1
ATOM 795 N N . ILE A 1 101 ? 19.906 6.531 0.125 1 93.81 101 ILE A N 1
ATOM 796 C CA . ILE A 1 101 ? 18.891 7.219 -0.659 1 93.81 101 ILE A CA 1
ATOM 797 C C . ILE A 1 101 ? 19.203 7.098 -2.146 1 93.81 101 ILE A C 1
ATOM 799 O O . ILE A 1 101 ? 19.203 8.094 -2.873 1 93.81 101 ILE A O 1
ATOM 803 N N . THR A 1 102 ? 19.531 5.984 -2.596 1 95.38 102 THR A N 1
ATOM 804 C CA . THR A 1 102 ? 19.812 5.684 -3.996 1 95.38 102 THR A CA 1
ATOM 805 C C . THR A 1 102 ? 18.812 4.664 -4.539 1 95.38 102 THR A C 1
ATOM 807 O O . THR A 1 102 ? 18.469 3.699 -3.854 1 95.38 102 THR A O 1
ATOM 810 N N . SER A 1 103 ? 18.359 4.969 -5.73 1 96.94 103 SER A N 1
ATOM 811 C CA . SER A 1 103 ? 17.406 4.078 -6.391 1 96.94 103 SER A CA 1
ATOM 812 C C . SER A 1 103 ? 18.094 3.234 -7.457 1 96.94 103 SER A C 1
ATOM 814 O O . SER A 1 103 ? 19.016 3.701 -8.125 1 96.94 103 SER A O 1
ATOM 816 N N . ARG A 1 104 ? 17.688 2.027 -7.594 1 97.5 104 ARG A N 1
ATOM 817 C CA . ARG A 1 104 ? 18.125 1.149 -8.672 1 97.5 104 ARG A CA 1
ATOM 818 C C . ARG A 1 104 ? 16.969 0.297 -9.188 1 97.5 104 ARG A C 1
ATOM 820 O O . ARG A 1 104 ? 16.078 -0.093 -8.422 1 97.5 104 ARG A 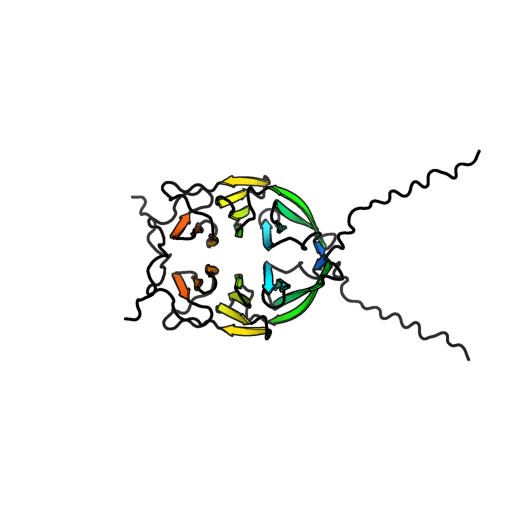O 1
ATOM 827 N N . PRO A 1 105 ? 17 -0.037 -10.508 1 97.62 105 PRO A N 1
ATOM 828 C CA . PRO A 1 105 ? 15.969 -0.929 -11.023 1 97.62 105 PRO A CA 1
ATOM 829 C C . PRO A 1 105 ? 16.094 -2.354 -10.492 1 97.62 105 PRO A C 1
ATOM 831 O O . PRO A 1 105 ? 17.188 -2.811 -10.188 1 97.62 105 PRO A O 1
ATOM 834 N N . ILE A 1 106 ? 14.977 -2.949 -10.273 1 97.88 106 ILE A N 1
ATOM 835 C CA . ILE A 1 106 ? 14.93 -4.387 -10.023 1 97.88 106 ILE A CA 1
ATOM 836 C C . ILE A 1 106 ? 14.75 -5.133 -11.344 1 97.88 106 ILE A C 1
ATOM 838 O O . ILE A 1 106 ? 13.641 -5.211 -11.875 1 97.88 106 ILE A O 1
ATOM 842 N N . VAL A 1 107 ? 15.766 -5.652 -11.812 1 97.19 107 VAL A N 1
ATOM 843 C CA . VAL A 1 107 ? 15.734 -6.332 -13.102 1 97.19 107 VAL A CA 1
ATOM 844 C C . VAL A 1 107 ? 15.664 -7.844 -12.891 1 97.19 107 VAL A C 1
ATOM 846 O O . VAL A 1 107 ? 16.531 -8.422 -12.242 1 97.19 107 VAL A O 1
ATOM 849 N N . VAL A 1 108 ? 14.625 -8.398 -13.406 1 96.31 108 VAL A N 1
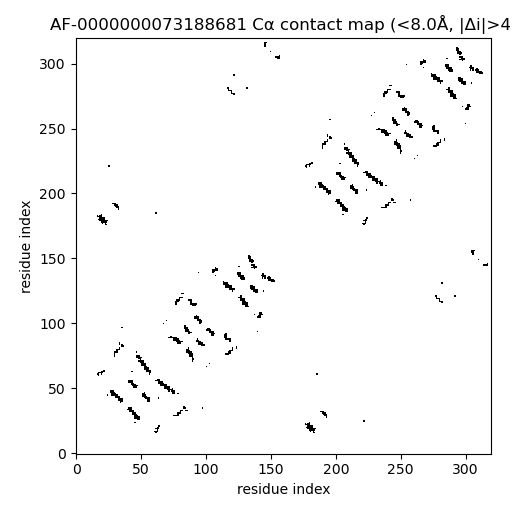ATOM 850 C CA . VAL A 1 108 ? 14.445 -9.844 -13.305 1 96.31 108 VAL A CA 1
ATOM 851 C C . VAL A 1 108 ? 14.852 -10.508 -14.625 1 96.31 108 VAL A C 1
ATOM 853 O O . VAL A 1 108 ? 14.188 -10.312 -15.648 1 96.31 108 VAL A O 1
ATOM 856 N N . ALA A 1 109 ? 15.781 -11.344 -14.523 1 93.56 109 ALA A N 1
ATOM 857 C CA . ALA A 1 109 ? 16.281 -12 -15.727 1 93.56 109 ALA A CA 1
ATOM 858 C C . ALA A 1 109 ? 15.195 -12.844 -16.391 1 93.56 109 ALA A C 1
ATOM 860 O O . ALA A 1 109 ? 14.484 -13.594 -15.711 1 93.56 109 ALA A O 1
ATOM 861 N N . GLY A 1 110 ? 15.039 -12.672 -17.688 1 91.44 110 GLY A N 1
ATOM 862 C CA . GLY A 1 110 ? 14.117 -13.508 -18.438 1 91.44 110 GLY A CA 1
ATOM 863 C C . GLY A 1 110 ? 12.68 -13.055 -18.328 1 91.44 110 GLY A C 1
ATOM 864 O O . GLY A 1 110 ? 11.773 -13.711 -18.844 1 91.44 110 GLY A O 1
ATOM 865 N N . CYS A 1 111 ? 12.469 -12.086 -17.625 1 88.88 111 CYS A N 1
ATOM 866 C CA . CYS A 1 111 ? 11.109 -11.586 -17.453 1 88.88 111 CYS A CA 1
ATOM 867 C C . CYS A 1 111 ? 10.711 -10.703 -18.625 1 88.88 111 CYS A C 1
ATOM 869 O O . CYS A 1 111 ? 11.453 -9.797 -19.016 1 88.88 111 CYS A O 1
ATOM 871 N N . PRO A 1 112 ? 9.578 -10.961 -19.141 1 87.19 112 PRO A N 1
ATOM 872 C CA . PRO A 1 112 ? 9.109 -10.102 -20.219 1 87.19 112 PRO A CA 1
ATOM 873 C C . PRO A 1 112 ? 8.93 -8.648 -19.797 1 87.19 112 PRO A C 1
ATOM 875 O O . PRO A 1 112 ? 8.695 -8.375 -18.625 1 87.19 112 PRO A O 1
ATOM 878 N N . SER A 1 113 ? 9.125 -7.848 -20.812 1 86.19 113 SER A N 1
ATOM 879 C CA . SER A 1 113 ? 8.867 -6.434 -20.547 1 86.19 113 SER A CA 1
ATOM 880 C C . SER A 1 113 ? 7.387 -6.18 -20.281 1 86.19 113 SER A C 1
ATOM 882 O O . SER A 1 113 ? 6.539 -6.559 -21.094 1 86.19 113 SER A O 1
ATOM 884 N N . ASP A 1 114 ? 7.02 -5.684 -19.25 1 91.12 114 ASP A N 1
ATOM 885 C CA . ASP A 1 114 ? 5.664 -5.316 -18.859 1 91.12 114 ASP A CA 1
ATOM 886 C C . ASP A 1 114 ? 5.688 -4.219 -17.797 1 91.12 114 ASP A C 1
ATOM 888 O O . ASP A 1 114 ? 6.727 -3.957 -17.188 1 91.12 114 ASP A O 1
ATOM 892 N N . PHE A 1 115 ? 4.605 -3.57 -17.719 1 92.94 115 PHE A N 1
ATOM 893 C CA . PHE A 1 115 ? 4.562 -2.438 -16.797 1 92.94 115 PHE A CA 1
ATOM 894 C C . PHE A 1 115 ? 4.191 -2.891 -15.398 1 92.94 115 PHE A C 1
ATOM 896 O O . PHE A 1 115 ? 3.342 -3.768 -15.227 1 92.94 115 PHE A O 1
ATOM 903 N N . PRO A 1 116 ? 4.832 -2.256 -14.406 1 95.88 116 PRO A N 1
ATOM 904 C CA . PRO A 1 116 ? 4.508 -2.561 -13.008 1 95.88 116 PRO A CA 1
ATOM 905 C C . PRO A 1 116 ? 3.057 -2.236 -12.664 1 95.88 116 PRO A C 1
ATOM 907 O O . PRO A 1 116 ? 2.537 -1.192 -13.07 1 95.88 116 PRO A O 1
ATOM 910 N N . LEU A 1 117 ? 2.434 -3.104 -11.977 1 93 117 LEU A N 1
ATOM 911 C CA . LEU A 1 117 ? 1.077 -2.902 -11.477 1 93 117 LEU A CA 1
ATOM 912 C C . LEU A 1 117 ? 1.08 -2.691 -9.961 1 93 117 LEU A C 1
ATOM 914 O O . LEU A 1 117 ? 0.497 -1.726 -9.469 1 93 117 LEU A O 1
ATOM 918 N N . ALA A 1 118 ? 1.754 -3.629 -9.25 1 94.12 118 ALA A N 1
ATOM 919 C CA . ALA A 1 118 ? 1.818 -3.596 -7.793 1 94.12 118 ALA A CA 1
ATOM 920 C C . ALA A 1 118 ? 2.99 -4.426 -7.277 1 94.12 118 ALA A C 1
ATOM 922 O O . ALA A 1 118 ? 3.514 -5.285 -7.992 1 94.12 118 ALA A O 1
ATOM 923 N N . ALA A 1 119 ? 3.393 -4.129 -6.082 1 95.5 119 ALA A N 1
ATOM 924 C CA . ALA A 1 119 ? 4.383 -4.945 -5.383 1 95.5 119 ALA A CA 1
ATOM 925 C C . ALA A 1 119 ? 3.887 -5.34 -3.996 1 95.5 119 ALA A C 1
ATOM 927 O O . ALA A 1 119 ? 3.184 -4.57 -3.336 1 95.5 119 ALA A O 1
ATOM 928 N N . VAL A 1 120 ? 4.262 -6.523 -3.643 1 92.25 120 VAL A N 1
ATOM 929 C CA . VAL A 1 120 ? 3.895 -7.02 -2.32 1 92.25 120 VAL A CA 1
ATOM 930 C C . VAL A 1 120 ? 5.125 -7.598 -1.627 1 92.25 120 VAL A C 1
ATOM 932 O O . VAL A 1 120 ? 5.84 -8.422 -2.203 1 92.25 120 VAL A O 1
ATOM 935 N N . ALA A 1 121 ? 5.301 -7.145 -0.419 1 91.69 121 ALA A N 1
ATOM 936 C CA . ALA A 1 121 ? 6.32 -7.801 0.395 1 91.69 121 ALA A CA 1
ATOM 937 C C . ALA A 1 121 ? 5.789 -9.102 0.996 1 91.69 121 ALA A C 1
ATOM 939 O O . ALA A 1 121 ? 4.938 -9.078 1.887 1 91.69 121 ALA A O 1
ATOM 940 N N . ILE A 1 122 ? 6.242 -10.203 0.469 1 85.62 122 ILE A N 1
ATOM 941 C CA . ILE A 1 122 ? 5.82 -11.516 0.951 1 85.62 122 ILE A CA 1
ATOM 942 C C . ILE A 1 122 ? 6.531 -11.836 2.266 1 85.62 122 ILE A C 1
ATOM 944 O O . ILE A 1 122 ? 5.934 -12.422 3.172 1 85.62 122 ILE A O 1
ATOM 948 N N . SER A 1 123 ? 7.758 -11.492 2.32 1 84.06 123 SER A N 1
ATOM 949 C CA . SER A 1 123 ? 8.617 -11.586 3.494 1 84.06 123 SER A CA 1
ATOM 950 C C . SER A 1 123 ? 9.688 -10.492 3.48 1 84.06 123 SER A C 1
ATOM 952 O O . SER A 1 123 ? 9.656 -9.602 2.635 1 84.06 123 SER A O 1
ATOM 954 N N . ASP A 1 124 ? 10.555 -10.555 4.367 1 85.19 124 ASP A N 1
ATOM 955 C CA . ASP A 1 124 ? 11.641 -9.578 4.43 1 85.19 124 ASP A CA 1
ATOM 956 C C . ASP A 1 124 ? 12.594 -9.734 3.25 1 85.19 124 ASP A C 1
ATOM 958 O O . ASP A 1 124 ? 13.391 -8.844 2.967 1 85.19 124 ASP A O 1
ATOM 962 N N . ARG A 1 125 ? 12.484 -10.859 2.57 1 88.38 125 ARG A N 1
ATOM 963 C CA . ARG A 1 125 ? 13.461 -11.125 1.515 1 88.38 125 ARG A CA 1
ATOM 964 C C . ARG A 1 125 ? 12.766 -11.461 0.201 1 88.38 125 ARG A C 1
ATOM 966 O O . ARG A 1 125 ? 13.414 -11.883 -0.76 1 88.38 125 ARG A O 1
ATOM 973 N N . GLU A 1 126 ? 11.539 -11.375 0.209 1 90.5 126 GLU A N 1
ATOM 974 C CA . GLU A 1 126 ? 10.82 -11.812 -0.983 1 90.5 126 GLU A CA 1
ATOM 975 C C . GLU A 1 126 ? 9.711 -10.82 -1.343 1 90.5 126 GLU A C 1
ATOM 977 O O . GLU A 1 126 ? 8.922 -10.422 -0.482 1 90.5 126 GLU A O 1
ATOM 982 N N . LEU A 1 127 ? 9.719 -10.539 -2.582 1 93.31 127 LEU A N 1
ATOM 983 C CA . LEU A 1 127 ? 8.695 -9.688 -3.191 1 93.31 127 LEU A CA 1
ATOM 984 C C . LEU A 1 127 ? 7.879 -10.477 -4.215 1 93.31 127 LEU A C 1
ATOM 986 O O . LEU A 1 127 ? 8.414 -11.344 -4.906 1 93.31 127 LEU A O 1
ATOM 990 N N . LEU A 1 128 ? 6.633 -10.148 -4.273 1 90.75 128 LEU A N 1
ATOM 991 C CA . LEU A 1 128 ? 5.844 -10.406 -5.473 1 90.75 128 LEU A CA 1
ATOM 992 C C . LEU A 1 128 ? 5.715 -9.148 -6.32 1 90.75 128 LEU A C 1
ATOM 994 O O . LEU A 1 128 ? 5.047 -8.195 -5.922 1 90.75 128 LEU A O 1
ATOM 998 N N . LEU A 1 129 ? 6.391 -9.18 -7.414 1 95.25 129 LEU A N 1
ATOM 999 C CA . LEU A 1 129 ? 6.215 -8.117 -8.406 1 95.25 129 LEU A CA 1
ATOM 1000 C C . LEU A 1 129 ? 5.082 -8.453 -9.367 1 95.25 129 LEU A C 1
ATOM 1002 O O . LEU A 1 129 ? 5.172 -9.43 -10.117 1 95.25 129 LEU A O 1
ATOM 1006 N N . ALA A 1 130 ? 4.039 -7.711 -9.242 1 91.62 130 ALA A N 1
ATOM 1007 C CA . ALA A 1 130 ? 2.879 -7.938 -10.102 1 91.62 130 ALA A CA 1
ATOM 1008 C C . ALA A 1 130 ? 2.904 -7.008 -11.312 1 91.62 130 ALA A C 1
ATOM 1010 O O . ALA A 1 130 ? 2.898 -5.785 -11.164 1 91.62 130 ALA A O 1
ATOM 1011 N N . TYR A 1 131 ? 2.938 -7.652 -12.469 1 92.5 131 TYR A N 1
ATOM 1012 C CA . TYR A 1 131 ? 2.752 -6.969 -13.742 1 92.5 131 TYR A CA 1
ATOM 1013 C C . TYR A 1 131 ? 1.315 -7.109 -14.234 1 92.5 131 TYR A C 1
ATOM 1015 O O . TYR A 1 131 ? 0.474 -7.695 -13.547 1 92.5 131 TYR A O 1
ATOM 1023 N N . HIS A 1 132 ? 1.021 -6.484 -15.32 1 84.12 132 HIS A N 1
ATOM 1024 C CA . HIS A 1 132 ? -0.364 -6.512 -15.773 1 84.12 132 HIS A CA 1
ATOM 1025 C C . HIS A 1 132 ? -0.798 -7.934 -16.125 1 84.12 132 HIS A C 1
ATOM 1027 O O . HIS A 1 132 ? -1.96 -8.297 -15.93 1 84.12 132 HIS A O 1
ATOM 1033 N N . ASN A 1 133 ? 0.157 -8.797 -16.562 1 83 133 ASN A N 1
ATOM 1034 C CA . ASN A 1 133 ? -0.253 -10.094 -17.094 1 83 133 ASN A CA 1
ATOM 1035 C C . ASN A 1 133 ? 0.305 -11.242 -16.25 1 83 133 ASN A C 1
ATOM 1037 O O . ASN A 1 133 ? -0.122 -12.383 -16.406 1 83 133 ASN A O 1
ATOM 1041 N N . PHE A 1 134 ? 1.189 -10.953 -15.383 1 86 134 PHE A N 1
ATOM 1042 C CA . PHE A 1 134 ? 1.815 -12.008 -14.594 1 86 134 PHE A CA 1
ATOM 1043 C C . PHE A 1 134 ? 2.443 -11.438 -13.328 1 86 134 PHE A C 1
ATOM 1045 O O . PHE A 1 134 ? 2.461 -10.219 -13.133 1 86 134 PHE A O 1
ATOM 1052 N N . GLY A 1 135 ? 2.92 -12.328 -12.484 1 88.88 135 GLY A N 1
ATOM 1053 C CA . GLY A 1 135 ? 3.676 -11.992 -11.281 1 88.88 135 GLY A CA 1
ATOM 1054 C C . GLY A 1 135 ? 4.953 -12.805 -11.141 1 88.88 135 GLY A C 1
ATOM 1055 O O . GLY A 1 135 ? 5.039 -13.922 -11.641 1 88.88 135 GLY A O 1
ATOM 1056 N N . VAL A 1 136 ? 5.895 -12.219 -10.555 1 92.06 136 VAL A N 1
ATOM 1057 C CA . VAL A 1 136 ? 7.172 -12.891 -10.344 1 92.06 136 VAL A CA 1
ATOM 1058 C C . VAL A 1 136 ? 7.613 -12.711 -8.891 1 92.06 136 VAL A C 1
ATOM 1060 O O . VAL A 1 136 ? 7.504 -11.617 -8.336 1 92.06 136 VAL A O 1
ATOM 1063 N N . PHE A 1 137 ? 8.047 -13.82 -8.289 1 89.56 137 PHE A N 1
ATOM 1064 C CA . PHE A 1 137 ? 8.641 -13.75 -6.961 1 89.56 137 PHE A CA 1
ATOM 1065 C C . PHE A 1 137 ? 10.141 -13.5 -7.055 1 89.56 137 PHE A C 1
ATOM 1067 O O . PHE A 1 137 ? 10.852 -14.227 -7.738 1 89.56 137 PHE A O 1
ATOM 1074 N N . THR A 1 138 ? 10.594 -12.477 -6.422 1 94.81 138 THR A N 1
ATOM 1075 C CA . THR A 1 138 ? 12 -12.117 -6.5 1 94.81 138 THR A CA 1
ATOM 1076 C C . THR A 1 138 ? 12.484 -11.531 -5.176 1 94.81 138 THR A C 1
ATOM 1078 O O . THR A 1 138 ? 11.68 -11.211 -4.301 1 94.81 138 THR A O 1
ATOM 1081 N N . ASP A 1 139 ? 13.734 -11.469 -4.984 1 94.19 139 ASP A N 1
ATOM 1082 C CA . ASP A 1 139 ? 14.297 -10.594 -3.959 1 94.19 139 ASP A CA 1
ATOM 1083 C C . ASP A 1 139 ? 14.5 -9.18 -4.5 1 94.19 139 ASP A C 1
ATOM 1085 O O . ASP A 1 139 ? 14.125 -8.883 -5.637 1 94.19 139 ASP A O 1
ATOM 1089 N N . ILE A 1 140 ? 15.016 -8.305 -3.676 1 95.31 140 ILE A N 1
ATOM 1090 C CA . ILE A 1 140 ? 15.125 -6.895 -4.039 1 95.31 140 ILE A CA 1
ATOM 1091 C C . ILE A 1 140 ? 16.203 -6.715 -5.105 1 95.31 140 ILE A C 1
ATOM 1093 O O . ILE A 1 140 ? 16.312 -5.648 -5.711 1 95.31 140 ILE A O 1
ATOM 1097 N N . SER A 1 141 ? 17.016 -7.723 -5.355 1 96.12 141 SER A N 1
ATOM 1098 C CA . SER A 1 141 ? 18.047 -7.664 -6.379 1 96.12 141 SER A CA 1
ATOM 1099 C C . SER A 1 141 ? 17.531 -8.188 -7.719 1 96.12 141 SER A C 1
ATOM 1101 O O . SER A 1 141 ? 18.25 -8.148 -8.719 1 96.12 141 SER A O 1
ATOM 1103 N N . GLY A 1 142 ? 16.297 -8.695 -7.742 1 96.56 142 GLY A N 1
ATOM 1104 C CA . GLY A 1 142 ? 15.711 -9.195 -8.977 1 96.56 142 GLY A CA 1
ATOM 1105 C C . GLY A 1 142 ? 15.938 -10.68 -9.18 1 96.56 142 GLY A C 1
ATOM 1106 O O . GLY A 1 142 ? 15.578 -11.234 -10.227 1 96.56 142 GLY A O 1
ATOM 1107 N N . ASN A 1 143 ? 16.594 -11.273 -8.188 1 95.94 143 ASN A N 1
ATOM 1108 C CA . ASN A 1 143 ? 16.734 -12.727 -8.266 1 95.94 143 ASN A CA 1
ATOM 1109 C C . ASN A 1 143 ? 15.414 -13.43 -7.973 1 95.94 143 ASN A C 1
ATOM 1111 O O . ASN A 1 143 ? 14.766 -13.148 -6.961 1 95.94 143 ASN A O 1
ATOM 1115 N N . ARG A 1 144 ? 15.133 -14.359 -8.82 1 93.19 144 ARG A N 1
ATOM 1116 C CA . ARG A 1 144 ? 13.906 -15.125 -8.602 1 93.19 144 ARG A CA 1
ATOM 1117 C C . ARG A 1 144 ? 14.008 -15.953 -7.328 1 93.19 144 ARG A C 1
ATOM 1119 O O . ARG A 1 144 ? 15.047 -16.562 -7.051 1 93.19 144 ARG A O 1
ATOM 1126 N N . THR A 1 145 ? 12.953 -15.914 -6.602 1 89.25 145 THR A N 1
ATOM 1127 C CA . THR A 1 145 ? 12.922 -16.719 -5.387 1 89.25 145 THR A CA 1
ATOM 1128 C C . THR A 1 145 ? 12.016 -17.938 -5.555 1 89.25 145 THR A C 1
ATOM 1130 O O . THR A 1 145 ? 11.969 -18.812 -4.688 1 89.25 145 THR A O 1
ATOM 1133 N N . ARG A 1 146 ? 11.289 -17.953 -6.594 1 82.31 146 ARG A N 1
ATOM 1134 C CA . ARG A 1 146 ? 10.5 -19.094 -7.016 1 82.31 146 ARG A CA 1
ATOM 1135 C C . ARG A 1 146 ? 10.672 -19.359 -8.508 1 82.31 146 ARG A C 1
ATOM 1137 O O . ARG A 1 146 ? 10.922 -18.438 -9.281 1 82.31 146 ARG A O 1
ATOM 1144 N N . PRO A 1 147 ? 10.492 -20.594 -8.938 1 80.94 147 PRO A N 1
ATOM 1145 C CA . PRO A 1 147 ? 10.859 -20.969 -10.305 1 80.94 147 PRO A CA 1
ATOM 1146 C C . PRO A 1 147 ? 9.898 -20.391 -11.352 1 80.94 147 PRO A C 1
ATOM 1148 O O . PRO A 1 147 ? 10.32 -20.031 -12.445 1 80.94 147 PRO A O 1
ATOM 1151 N N . GLU A 1 148 ? 8.586 -20.391 -11.086 1 77.81 148 GLU A N 1
ATOM 1152 C CA . GLU A 1 148 ? 7.621 -20.031 -12.125 1 77.81 148 GLU A CA 1
ATOM 1153 C C . GLU A 1 148 ? 6.969 -18.688 -11.836 1 77.81 148 GLU A C 1
ATOM 1155 O O . GLU A 1 148 ? 6.828 -18.297 -10.68 1 77.81 148 GLU A O 1
ATOM 1160 N N . ASN A 1 149 ? 6.672 -18.047 -12.992 1 77.81 149 ASN A N 1
ATOM 1161 C CA . ASN A 1 149 ? 5.785 -16.891 -12.898 1 77.81 149 ASN A CA 1
ATOM 1162 C C . ASN A 1 149 ? 4.379 -17.297 -12.469 1 77.81 149 ASN A C 1
ATOM 1164 O O . ASN A 1 149 ? 3.967 -18.438 -12.672 1 77.81 149 ASN A O 1
ATOM 1168 N N . VAL A 1 150 ? 3.832 -16.344 -11.773 1 76.75 150 VAL A N 1
ATOM 1169 C CA . VAL A 1 150 ? 2.395 -16.469 -11.555 1 76.75 150 VAL A CA 1
ATOM 1170 C C . VAL A 1 150 ? 1.642 -15.891 -12.758 1 76.75 150 VAL A C 1
ATOM 1172 O O . VAL A 1 150 ? 1.774 -14.703 -13.07 1 76.75 150 VAL A O 1
ATOM 1175 N N . ASP A 1 151 ? 0.9 -16.609 -13.539 1 74.06 151 ASP A N 1
ATOM 1176 C CA . ASP A 1 151 ? 0.128 -16.156 -14.68 1 74.06 151 ASP A CA 1
ATOM 1177 C C . ASP A 1 151 ? -1.3 -15.797 -14.273 1 74.06 151 ASP A C 1
ATOM 1179 O O . ASP A 1 151 ? -2.057 -16.656 -13.828 1 74.06 151 ASP A O 1
ATOM 1183 N N . TRP A 1 152 ? -1.554 -14.492 -14.367 1 70.25 152 TRP A N 1
ATOM 1184 C CA . TRP A 1 152 ? -2.895 -14.117 -13.93 1 70.25 152 TRP A CA 1
ATOM 1185 C C . TRP A 1 152 ? -3.869 -14.109 -15.102 1 70.25 152 TRP A C 1
ATOM 1187 O O . TRP A 1 152 ? -5.07 -13.898 -14.922 1 70.25 152 TRP A O 1
ATOM 1197 N N . ASN A 1 153 ? -3.43 -13.93 -16.328 1 59.22 153 ASN A N 1
ATOM 1198 C CA . ASN A 1 153 ? -4.383 -14.039 -17.438 1 59.22 153 ASN A CA 1
ATOM 1199 C C . ASN A 1 153 ? -5.207 -15.32 -17.344 1 59.22 153 ASN A C 1
ATOM 1201 O O . ASN A 1 153 ? -6.07 -15.562 -18.188 1 59.22 153 ASN A O 1
ATOM 1205 N N . ARG A 1 154 ? -4.852 -16.219 -16.516 1 52.62 154 ARG A N 1
ATOM 1206 C CA . ARG A 1 154 ? -5.73 -17.391 -16.641 1 52.62 154 ARG A CA 1
ATOM 1207 C C . ARG A 1 154 ? -7.195 -16.984 -16.547 1 52.62 154 ARG A C 1
ATOM 1209 O O . ARG A 1 154 ? -7.562 -16.156 -15.695 1 52.62 154 ARG A O 1
ATOM 1216 N N . ALA A 1 155 ? -7.992 -17.125 -17.734 1 45.25 155 ALA A N 1
ATOM 1217 C CA . ALA A 1 155 ? -9.352 -16.891 -18.219 1 45.25 155 ALA A CA 1
ATOM 1218 C C . ALA A 1 155 ? -10.367 -17.062 -17.094 1 45.25 155 ALA A C 1
ATOM 1220 O O . ALA A 1 155 ? -10.172 -17.875 -16.188 1 45.25 155 ALA A O 1
ATOM 1221 N N . PRO A 1 156 ? -11.297 -15.938 -16.906 1 39.91 156 PRO A N 1
ATOM 1222 C CA . PRO A 1 156 ? -12.602 -16.203 -16.297 1 39.91 156 PRO A CA 1
ATOM 1223 C C . PRO A 1 156 ? -13.086 -17.625 -16.516 1 39.91 156 PRO A C 1
ATOM 1225 O O . PRO A 1 156 ? -12.766 -18.25 -17.547 1 39.91 156 PRO A O 1
ATOM 1228 N N . LEU A 1 157 ? -13.141 -18.453 -15.555 1 36.78 157 LEU A N 1
ATOM 1229 C CA . LEU A 1 157 ? -13.992 -19.609 -15.805 1 36.78 157 LEU A CA 1
ATOM 1230 C C . LEU A 1 157 ? -15.148 -19.25 -16.734 1 36.78 157 LEU A C 1
ATOM 1232 O O . LEU A 1 157 ? -15.875 -18.281 -16.484 1 36.78 157 LEU A O 1
ATOM 1236 N N . GLU A 1 158 ? -14.992 -19.391 -18.109 1 33.72 158 GLU A N 1
ATOM 1237 C CA . GLU A 1 158 ? -16.141 -19.547 -19 1 33.72 158 GLU A CA 1
ATOM 1238 C C . GLU A 1 158 ? -17.328 -20.141 -18.266 1 33.72 158 GLU A C 1
ATOM 1240 O O . GLU A 1 158 ? -17.25 -21.234 -17.719 1 33.72 158 GLU A O 1
ATOM 1245 N N . PHE A 1 159 ? -17.969 -19.391 -17.328 1 30 159 PHE A N 1
ATOM 1246 C CA . PHE A 1 159 ? -19.297 -20 -17.172 1 30 159 PHE A CA 1
ATOM 1247 C C . PHE A 1 159 ? -19.844 -20.453 -18.516 1 30 159 PHE A C 1
ATOM 1249 O O . PHE A 1 159 ? -19.922 -19.656 -19.469 1 30 159 PHE A O 1
ATOM 1256 N N . GLY A 1 160 ? -19.406 -21.625 -19.031 1 26.59 160 GLY A N 1
ATOM 1257 C CA . GLY A 1 160 ? -20.359 -22.312 -19.875 1 26.59 160 GLY A CA 1
ATOM 1258 C C . GLY A 1 160 ? -21.797 -22.078 -19.453 1 26.59 160 GLY A C 1
ATOM 1259 O O . GLY A 1 160 ? -22.078 -21.781 -18.297 1 26.59 160 GLY A O 1
ATOM 1260 N N . MET B 1 1 ? 20.109 61.344 9.633 1 25.77 1 MET B N 1
ATOM 1261 C CA . MET B 1 1 ? 19.875 60.406 8.539 1 25.77 1 MET B CA 1
ATOM 1262 C C . MET B 1 1 ? 18.969 59.25 8.992 1 25.77 1 MET B C 1
ATOM 1264 O O . MET B 1 1 ? 19.047 58.812 10.141 1 25.77 1 MET B O 1
ATOM 1268 N N . HIS B 1 2 ? 17.828 58.969 8.18 1 32.03 2 HIS B N 1
ATOM 1269 C CA . HIS B 1 2 ? 16.562 58.25 8.172 1 32.03 2 HIS B CA 1
ATOM 1270 C C . HIS B 1 2 ? 16.766 56.75 8.07 1 32.03 2 HIS B C 1
ATOM 1272 O O . HIS B 1 2 ? 17.172 56.219 7.016 1 32.03 2 HIS B O 1
ATOM 1278 N N . VAL B 1 3 ? 17.297 56 9.039 1 31.23 3 VAL B N 1
ATOM 1279 C CA . VAL B 1 3 ? 17.547 54.562 9.102 1 31.23 3 VAL B CA 1
ATOM 1280 C C . VAL B 1 3 ? 16.25 53.812 8.875 1 31.23 3 VAL B C 1
ATOM 1282 O O . VAL B 1 3 ? 15.867 52.969 9.68 1 31.23 3 VAL B O 1
ATOM 1285 N N . SER B 1 4 ? 15.141 54.469 8.297 1 26.55 4 SER B N 1
ATOM 1286 C CA . SER B 1 4 ? 13.805 53.875 8.242 1 26.55 4 SER B CA 1
ATOM 1287 C C . SER B 1 4 ? 13.773 52.656 7.328 1 26.55 4 SER B C 1
ATOM 1289 O O . SER B 1 4 ? 12.836 51.875 7.375 1 26.55 4 SER B O 1
ATOM 1291 N N . ASP B 1 5 ? 14.516 52.562 6.227 1 27.75 5 ASP B N 1
ATOM 1292 C CA . ASP B 1 5 ? 13.992 51.906 5.027 1 27.75 5 ASP B CA 1
ATOM 1293 C C . ASP B 1 5 ? 13.969 50.406 5.191 1 27.75 5 ASP B C 1
ATOM 1295 O O . ASP B 1 5 ? 13.469 49.688 4.32 1 27.75 5 ASP B O 1
ATOM 1299 N N . LEU B 1 6 ? 14.883 49.781 5.926 1 29.44 6 LEU B N 1
ATOM 1300 C CA . LEU B 1 6 ? 15.211 48.438 5.41 1 29.44 6 LEU B CA 1
ATOM 1301 C C . LEU B 1 6 ? 14.094 47.438 5.711 1 29.44 6 LEU B C 1
ATOM 1303 O O . LEU B 1 6 ? 14.367 46.312 6.105 1 29.44 6 LEU B O 1
ATOM 1307 N N . LYS B 1 7 ? 12.875 47.906 6.004 1 29.14 7 LYS B N 1
ATOM 1308 C CA . LYS B 1 7 ? 11.898 46.844 6.266 1 29.14 7 LYS B CA 1
ATOM 1309 C C . LYS B 1 7 ? 11.594 46.062 5 1 29.14 7 LYS B C 1
ATOM 1311 O O . LYS B 1 7 ? 10.703 46.406 4.23 1 29.14 7 LYS B O 1
ATOM 1316 N N . ALA B 1 8 ? 12.547 45.719 4.082 1 30.2 8 ALA B N 1
ATOM 1317 C CA . ALA B 1 8 ? 12.141 44.906 2.955 1 30.2 8 ALA B CA 1
ATOM 1318 C C . ALA B 1 8 ? 11.438 43.625 3.434 1 30.2 8 ALA B C 1
ATOM 1320 O O . ALA B 1 8 ? 11.992 42.875 4.23 1 30.2 8 ALA B O 1
ATOM 1321 N N . GLY B 1 9 ? 10.102 43.562 3.471 1 32.72 9 GLY B N 1
ATOM 1322 C CA . GLY B 1 9 ? 9.148 42.5 3.592 1 32.72 9 GLY B CA 1
ATOM 1323 C C . GLY B 1 9 ? 9.445 41.312 2.662 1 32.72 9 GLY B C 1
ATOM 1324 O O . GLY B 1 9 ? 9.406 41.469 1.438 1 32.72 9 GLY B O 1
ATOM 1325 N N . PHE B 1 10 ? 10.398 40.531 2.895 1 29.64 10 PHE B N 1
ATOM 1326 C CA . PHE B 1 10 ? 10.477 39.312 2.133 1 29.64 10 PHE B CA 1
ATOM 1327 C C . PHE B 1 10 ? 9.109 38.625 2.064 1 29.64 10 PHE B C 1
ATOM 1329 O O . PHE B 1 10 ? 8.602 38.156 3.076 1 29.64 10 PHE B O 1
ATOM 1336 N N . LYS B 1 11 ? 8.18 39.188 1.253 1 32.03 11 LYS B N 1
ATOM 1337 C CA . LYS B 1 11 ? 6.992 38.469 0.807 1 32.03 11 LYS B CA 1
ATOM 1338 C C . LYS B 1 11 ? 7.352 37.062 0.314 1 32.03 11 LYS B C 1
ATOM 1340 O O . LYS B 1 11 ? 7.91 36.906 -0.775 1 32.03 11 LYS B O 1
ATOM 1345 N N . CYS B 1 12 ? 7.949 36.188 1.081 1 31.88 12 CYS B N 1
ATOM 1346 C CA . CYS B 1 12 ? 8.008 34.812 0.634 1 31.88 12 CYS B CA 1
ATOM 1347 C C . CYS B 1 12 ? 6.66 34.375 0.072 1 31.88 12 CYS B C 1
ATOM 1349 O O . CYS B 1 12 ? 5.691 34.219 0.817 1 31.88 12 CYS B O 1
ATOM 1351 N N . ASP B 1 13 ? 6.207 34.938 -0.998 1 32.81 13 ASP B N 1
ATOM 1352 C CA . ASP B 1 13 ? 5.098 34.406 -1.793 1 32.81 13 ASP B CA 1
ATOM 1353 C C . ASP B 1 13 ? 5.133 32.875 -1.852 1 32.81 13 ASP B C 1
ATOM 1355 O O . ASP B 1 13 ? 5.465 32.312 -2.889 1 32.81 13 ASP B O 1
ATOM 1359 N N . ARG B 1 14 ? 5.953 32.25 -1.066 1 34.59 14 ARG B N 1
ATOM 1360 C CA . ARG B 1 14 ? 5.848 30.797 -1.214 1 34.59 14 ARG B CA 1
ATOM 1361 C C . ARG B 1 14 ? 4.395 30.344 -1.137 1 34.59 14 ARG B C 1
ATOM 1363 O O . ARG B 1 14 ? 3.596 30.922 -0.396 1 34.59 14 ARG B O 1
ATOM 1370 N N . PRO B 1 15 ? 3.842 29.812 -2.275 1 36.62 15 PRO B N 1
ATOM 1371 C CA . PRO B 1 15 ? 2.506 29.25 -2.078 1 36.62 15 PRO B CA 1
ATOM 1372 C C . PRO B 1 15 ? 2.314 28.656 -0.683 1 36.62 15 PRO B C 1
ATOM 1374 O O . PRO B 1 15 ? 3.225 28.016 -0.149 1 36.62 15 PRO B O 1
ATOM 1377 N N . THR B 1 16 ? 1.75 29.391 0.204 1 34.81 16 THR B N 1
ATOM 1378 C CA . THR B 1 16 ? 1.36 28.953 1.54 1 34.81 16 THR B CA 1
ATOM 1379 C C . THR B 1 16 ? 0.854 27.516 1.511 1 34.81 16 THR B C 1
ATOM 1381 O O . THR B 1 16 ? -0.269 27.25 1.072 1 34.81 16 THR B O 1
ATOM 1384 N N . VAL B 1 17 ? 1.627 26.641 0.965 1 38.38 17 VAL B N 1
ATOM 1385 C CA . VAL B 1 17 ? 1.165 25.281 1.201 1 38.38 17 VAL B CA 1
ATOM 1386 C C . VAL B 1 17 ? 0.802 25.094 2.674 1 38.38 17 VAL B C 1
ATOM 1388 O O . VAL B 1 17 ? 1.642 25.297 3.555 1 38.38 17 VAL B O 1
ATOM 1391 N N . ARG B 1 18 ? -0.448 25.469 2.955 1 42.5 18 ARG B N 1
ATOM 1392 C CA . ARG B 1 18 ? -0.931 25.172 4.301 1 42.5 18 ARG B CA 1
ATOM 1393 C C . ARG B 1 18 ? -0.616 23.734 4.684 1 42.5 18 ARG B C 1
ATOM 1395 O O . ARG B 1 18 ? -0.869 22.812 3.908 1 42.5 18 ARG B O 1
ATOM 1402 N N . PRO B 1 19 ? 0.281 23.531 5.539 1 45.91 19 PRO B N 1
ATOM 1403 C CA . PRO B 1 19 ? 0.631 22.188 6.004 1 45.91 19 PRO B CA 1
ATOM 1404 C C . PRO B 1 19 ? -0.591 21.359 6.402 1 45.91 19 PRO B C 1
ATOM 1406 O O . PRO B 1 19 ? -1.59 21.922 6.871 1 45.91 19 PRO B O 1
ATOM 1409 N N . THR B 1 20 ? -1.059 20.438 5.613 1 47.62 20 THR B N 1
ATOM 1410 C CA . THR B 1 20 ? -2.043 19.469 6.102 1 47.62 20 THR B CA 1
ATOM 1411 C C . THR B 1 20 ? -1.562 18.812 7.387 1 47.62 20 THR B C 1
ATOM 1413 O O . THR B 1 20 ? -0.482 18.219 7.418 1 47.62 20 THR B O 1
ATOM 1416 N N . VAL B 1 21 ? -2.031 19.328 8.492 1 50.22 21 VAL B N 1
ATOM 1417 C CA . VAL B 1 21 ? -1.752 18.75 9.805 1 50.22 21 VAL B CA 1
ATOM 1418 C C . VAL B 1 21 ? -2.428 17.391 9.914 1 50.22 21 VAL B C 1
ATOM 1420 O O . VAL B 1 21 ? -3.645 17.281 9.758 1 50.22 21 VAL B O 1
ATOM 1423 N N . ILE B 1 22 ? -1.881 16.312 9.469 1 55.12 22 ILE B N 1
ATOM 1424 C CA . ILE B 1 22 ? -2.428 15.023 9.875 1 55.12 22 ILE B CA 1
ATOM 1425 C C . ILE B 1 22 ? -2.051 14.742 11.328 1 55.12 22 ILE B C 1
ATOM 1427 O O . ILE B 1 22 ? -0.869 14.625 11.656 1 55.12 22 ILE B O 1
ATOM 1431 N N . ALA B 1 23 ? -2.871 15.055 12.305 1 49.41 23 ALA B N 1
ATOM 1432 C CA . ALA B 1 23 ? -2.789 14.789 13.734 1 49.41 23 ALA B C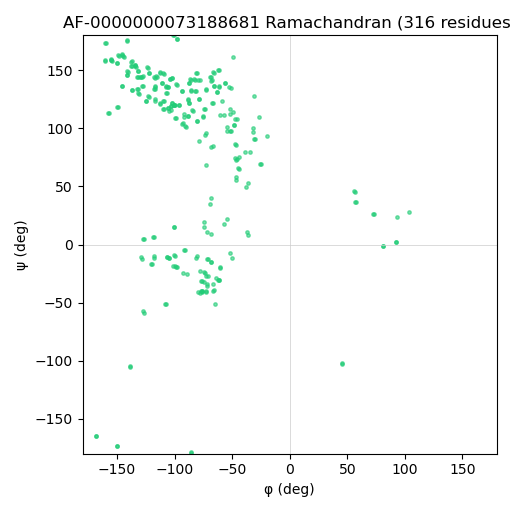A 1
ATOM 1433 C C . ALA B 1 23 ? -2.658 13.289 14.008 1 49.41 23 ALA B C 1
ATOM 1435 O O . ALA B 1 23 ? -3.189 12.469 13.258 1 49.41 23 ALA B O 1
ATOM 1436 N N . ASN B 1 24 ? -1.473 12.852 14.508 1 56.28 24 ASN B N 1
ATOM 1437 C CA . ASN B 1 24 ? -1.298 11.578 15.195 1 56.28 24 ASN B CA 1
ATOM 1438 C C . ASN B 1 24 ? -0.631 10.539 14.297 1 56.28 24 ASN B C 1
ATOM 1440 O O . ASN B 1 24 ? -0.904 9.344 14.414 1 56.28 24 ASN B O 1
ATOM 1444 N N . LEU B 1 25 ? 0.094 11.062 13.453 1 68.38 25 LEU B N 1
ATOM 1445 C CA . LEU B 1 25 ? 0.824 10.07 12.672 1 68.38 25 LEU B CA 1
ATOM 1446 C C . LEU B 1 25 ? 1.922 9.414 13.508 1 68.38 25 LEU B C 1
ATOM 1448 O O . LEU B 1 25 ? 2.695 8.602 12.992 1 68.38 25 LEU B O 1
ATOM 1452 N N . ASP B 1 26 ? 1.896 9.68 14.844 1 73.31 26 ASP B N 1
ATOM 1453 C CA . ASP B 1 26 ? 2.979 9.156 15.672 1 73.31 26 ASP B CA 1
ATOM 1454 C C . ASP B 1 26 ? 2.869 7.641 15.828 1 73.31 26 ASP B C 1
ATOM 1456 O O . ASP B 1 26 ? 3.875 6.957 16.031 1 73.31 26 ASP B O 1
ATOM 1460 N N . THR B 1 27 ? 1.694 7.188 15.727 1 80.19 27 THR B N 1
ATOM 1461 C CA . THR B 1 27 ? 1.557 5.762 16 1 80.19 27 THR B CA 1
ATOM 1462 C C . THR B 1 27 ? 1.044 5.023 14.766 1 80.19 27 THR B C 1
ATOM 1464 O O . THR B 1 27 ? 0.788 3.82 14.82 1 80.19 27 THR B O 1
ATOM 1467 N N . CYS B 1 28 ? 0.947 5.715 13.664 1 87.94 28 CYS B N 1
ATOM 1468 C CA . CYS B 1 28 ? 0.377 5.043 12.5 1 87.94 28 CYS B CA 1
ATOM 1469 C C . CYS B 1 28 ? 1.421 4.184 11.797 1 87.94 28 CYS B C 1
ATOM 1471 O O . CYS B 1 28 ? 2.619 4.465 11.875 1 87.94 28 CYS B O 1
ATOM 1473 N N . HIS B 1 29 ? 0.974 3.127 11.25 1 90.69 29 HIS B N 1
ATOM 1474 C CA . HIS B 1 29 ? 1.934 2.25 10.586 1 90.69 29 HIS B CA 1
ATOM 1475 C C . HIS B 1 29 ? 1.491 1.919 9.164 1 90.69 29 HIS B C 1
ATOM 1477 O O . HIS B 1 29 ? 2.26 1.347 8.391 1 90.69 29 HIS B O 1
ATOM 1483 N N . LEU B 1 30 ? 0.259 2.234 8.828 1 94.5 30 LEU B N 1
ATOM 1484 C CA . LEU B 1 30 ? -0.221 2.133 7.457 1 94.5 30 LEU B CA 1
ATOM 1485 C C . LEU B 1 30 ? -0.948 3.408 7.043 1 94.5 30 LEU B C 1
ATOM 1487 O O . LEU B 1 30 ? -1.652 4.016 7.848 1 94.5 30 LEU B O 1
ATOM 1491 N N . ILE B 1 31 ? -0.782 3.752 5.793 1 93.5 31 ILE B N 1
AT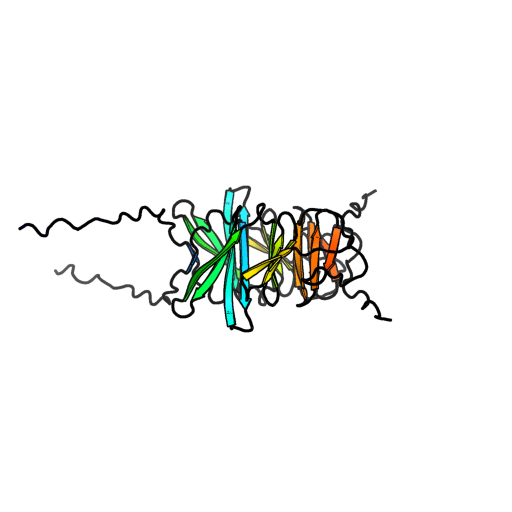OM 1492 C CA . ILE B 1 31 ? -1.48 4.906 5.238 1 93.5 31 ILE B CA 1
ATOM 1493 C C . ILE B 1 31 ? -1.828 4.641 3.773 1 93.5 31 ILE B C 1
ATOM 1495 O O . ILE B 1 31 ? -1.025 4.074 3.031 1 93.5 31 ILE B O 1
ATOM 1499 N N . THR B 1 32 ? -2.982 4.965 3.352 1 95.19 32 THR B N 1
ATOM 1500 C CA . THR B 1 32 ? -3.348 4.902 1.941 1 95.19 32 THR B CA 1
ATOM 1501 C C . THR B 1 32 ? -4.223 6.094 1.558 1 95.19 32 THR B C 1
ATOM 1503 O O . THR B 1 32 ? -4.953 6.629 2.393 1 95.19 32 THR B O 1
ATOM 1506 N N . VAL B 1 33 ? -4.066 6.574 0.328 1 94.12 33 VAL B N 1
ATOM 1507 C CA . VAL B 1 33 ? -4.941 7.598 -0.234 1 94.12 33 VAL B CA 1
ATOM 1508 C C . VAL B 1 33 ? -6.078 6.938 -1.012 1 94.12 33 VAL B C 1
ATOM 1510 O O . VAL B 1 33 ? -5.859 5.969 -1.74 1 94.12 33 VAL B O 1
ATOM 1513 N N . HIS B 1 34 ? -7.238 7.387 -0.748 1 95.25 34 HIS B N 1
ATOM 1514 C CA . HIS B 1 34 ? -8.398 6.922 -1.494 1 95.25 34 HIS B CA 1
ATOM 1515 C C . HIS B 1 34 ? -9.133 8.086 -2.16 1 95.25 34 HIS B C 1
ATOM 1517 O O . HIS B 1 34 ? -9.414 9.094 -1.513 1 95.25 34 HIS B O 1
ATOM 1523 N N . THR B 1 35 ? -9.367 8 -3.43 1 92.88 35 THR B N 1
ATOM 1524 C CA . THR B 1 35 ? -10.133 9 -4.164 1 92.88 35 THR B CA 1
ATOM 1525 C C . THR B 1 35 ? -11.492 8.445 -4.586 1 92.88 35 THR B C 1
ATOM 1527 O O . THR B 1 35 ? -11.555 7.477 -5.348 1 92.88 35 THR B O 1
ATOM 1530 N N . ASP B 1 36 ? -12.492 9.008 -4.09 1 91.5 36 ASP B N 1
ATOM 1531 C CA . ASP B 1 36 ? -13.844 8.68 -4.547 1 91.5 36 ASP B CA 1
ATOM 1532 C C . ASP B 1 36 ? -14.125 9.305 -5.914 1 91.5 36 ASP B C 1
ATOM 1534 O O . ASP B 1 36 ? -14.289 10.516 -6.023 1 91.5 36 ASP B O 1
ATOM 1538 N N . GLN B 1 37 ? -14.203 8.516 -6.863 1 87.31 37 GLN B N 1
ATOM 1539 C CA . GLN B 1 37 ? -14.336 9.008 -8.227 1 87.31 37 GLN B CA 1
ATOM 1540 C C . GLN B 1 37 ? -15.742 9.562 -8.477 1 87.31 37 GLN B C 1
ATOM 1542 O O . GLN B 1 37 ? -15.945 10.375 -9.375 1 87.31 37 GLN B O 1
ATOM 1547 N N . ARG B 1 38 ? -16.641 9.086 -7.723 1 86 38 ARG B N 1
ATOM 1548 C CA . ARG B 1 38 ? -18.016 9.555 -7.883 1 86 38 ARG B CA 1
ATOM 1549 C C . ARG B 1 38 ? -18.188 10.945 -7.277 1 86 38 ARG B C 1
ATOM 1551 O O . ARG B 1 38 ? -18.797 11.82 -7.891 1 86 38 ARG B O 1
ATOM 1558 N N . LYS B 1 39 ? -17.609 11.18 -6.164 1 86.19 39 LYS B N 1
ATOM 1559 C CA . LYS B 1 39 ? -17.781 12.445 -5.441 1 86.19 39 LYS B CA 1
ATOM 1560 C C . LYS B 1 39 ? -16.578 13.367 -5.676 1 86.19 39 LYS B C 1
ATOM 1562 O O . LYS B 1 39 ? -16.609 14.539 -5.289 1 86.19 39 LYS B O 1
ATOM 1567 N N . LEU B 1 40 ? -15.562 12.781 -6.316 1 85 40 LEU B N 1
ATOM 1568 C CA . LEU B 1 40 ? -14.312 13.5 -6.555 1 85 40 LEU B CA 1
ATOM 1569 C C . LEU B 1 40 ? -13.719 14.008 -5.246 1 85 40 LEU B C 1
ATOM 1571 O O . LEU B 1 40 ? -13.281 15.156 -5.164 1 85 40 LEU B O 1
ATOM 1575 N N . ILE B 1 41 ? -13.836 13.266 -4.215 1 89.44 41 ILE B N 1
ATOM 1576 C CA . ILE B 1 41 ? -13.289 13.562 -2.893 1 89.44 41 ILE B CA 1
ATOM 1577 C C . ILE B 1 41 ? -12.094 12.648 -2.613 1 89.44 41 ILE B C 1
ATOM 1579 O O . ILE B 1 41 ? -12.141 11.453 -2.896 1 89.44 41 ILE B O 1
ATOM 1583 N N . ARG B 1 42 ? -11.094 13.273 -2.088 1 92.25 42 ARG B N 1
ATOM 1584 C CA . ARG B 1 42 ? -9.906 12.523 -1.681 1 92.25 42 ARG B CA 1
ATOM 1585 C C . ARG B 1 42 ? -9.93 12.242 -0.183 1 92.25 42 ARG B C 1
ATOM 1587 O O . ARG B 1 42 ? -10.305 13.109 0.614 1 92.25 42 ARG B O 1
ATOM 1594 N N . TYR B 1 43 ? -9.555 11.039 0.146 1 93.06 43 TYR B N 1
ATOM 1595 C CA . TYR B 1 43 ? -9.477 10.617 1.54 1 93.06 43 TYR B CA 1
ATOM 1596 C C . TYR B 1 43 ? -8.07 10.141 1.885 1 93.06 43 TYR B C 1
ATOM 1598 O O . TYR B 1 43 ? -7.352 9.625 1.021 1 93.06 43 TYR B O 1
ATOM 1606 N N . LEU B 1 44 ? -7.707 10.352 3.051 1 92.88 44 LEU B N 1
ATOM 1607 C CA . LEU B 1 44 ? -6.52 9.75 3.648 1 92.88 44 LEU B CA 1
ATOM 1608 C C . LEU B 1 44 ? -6.906 8.766 4.75 1 92.88 44 LEU B C 1
ATOM 1610 O O . LEU B 1 44 ? -7.602 9.133 5.699 1 92.88 44 LEU B O 1
ATOM 1614 N N . CYS B 1 45 ? -6.508 7.566 4.586 1 95.19 45 CYS B N 1
ATOM 1615 C CA . CYS B 1 45 ? -6.793 6.539 5.582 1 95.19 45 CYS B CA 1
ATOM 1616 C C . CYS B 1 45 ? -5.523 6.137 6.324 1 95.19 45 CYS B C 1
ATOM 1618 O O . CYS B 1 45 ? -4.555 5.688 5.707 1 95.19 45 CYS B O 1
ATOM 1620 N N . VAL B 1 46 ? -5.562 6.266 7.617 1 93.75 46 VAL B N 1
ATOM 1621 C CA . VAL B 1 46 ? -4.387 6.086 8.461 1 93.75 46 VAL B CA 1
ATOM 1622 C C . VAL B 1 46 ? -4.672 5.035 9.531 1 93.75 46 VAL B C 1
ATOM 1624 O O . VAL B 1 46 ? -5.609 5.18 10.32 1 93.75 46 VAL B O 1
ATOM 1627 N N . ALA B 1 47 ? -3.824 3.99 9.547 1 95.69 47 ALA B N 1
ATOM 1628 C CA . ALA B 1 47 ? -4.035 2.928 10.523 1 95.69 47 ALA B CA 1
ATOM 1629 C C . ALA B 1 47 ? -3.064 3.061 11.695 1 95.69 47 ALA B C 1
ATOM 1631 O O . ALA B 1 47 ? -1.848 3.098 11.5 1 95.69 47 ALA B O 1
ATOM 1632 N N . ASP B 1 48 ? -3.645 3.186 12.852 1 92 48 ASP B N 1
ATOM 1633 C CA . ASP B 1 48 ? -2.883 2.939 14.07 1 92 48 ASP B CA 1
ATOM 1634 C C . ASP B 1 48 ? -3.182 1.551 14.633 1 92 48 ASP B C 1
ATOM 1636 O O . ASP B 1 48 ? -3.893 0.761 14.008 1 92 48 ASP B O 1
ATOM 1640 N N . PRO B 1 49 ? -2.607 1.112 15.727 1 93.31 49 PRO B N 1
ATOM 1641 C CA . PRO B 1 49 ? -2.74 -0.277 16.172 1 93.31 49 PRO B CA 1
ATOM 1642 C C . PRO B 1 49 ? -4.191 -0.672 16.438 1 93.31 49 PRO B C 1
ATOM 1644 O O . PRO B 1 49 ? -4.535 -1.855 16.391 1 93.31 49 PRO B O 1
ATOM 1647 N N . ASP B 1 50 ? -5.07 0.396 16.656 1 94.06 50 ASP B N 1
ATOM 1648 C CA . ASP B 1 50 ? -6.402 0.024 17.125 1 94.06 50 ASP B CA 1
ATOM 1649 C C . ASP B 1 50 ? -7.477 0.478 16.141 1 94.06 50 ASP B C 1
ATOM 1651 O O . ASP B 1 50 ? -8.617 0.016 16.203 1 94.06 50 ASP B O 1
ATOM 1655 N N . GLN B 1 51 ? -7.07 1.373 15.297 1 94.62 51 GLN B N 1
ATOM 1656 C CA . GLN B 1 51 ? -8.109 1.994 14.477 1 94.62 51 GLN B CA 1
ATOM 1657 C C . GLN B 1 51 ? -7.559 2.42 13.117 1 94.62 51 GLN B C 1
ATOM 1659 O O . GLN B 1 51 ? -6.348 2.588 12.961 1 94.62 51 GLN B O 1
ATOM 1664 N N . ILE B 1 52 ? -8.461 2.523 12.18 1 96.12 52 ILE B N 1
ATOM 1665 C CA . ILE B 1 52 ? -8.219 3.225 10.922 1 96.12 52 ILE B CA 1
ATOM 1666 C C . ILE B 1 52 ? -8.93 4.578 10.938 1 96.12 52 ILE B C 1
ATOM 1668 O O . ILE B 1 52 ? -10.156 4.641 10.992 1 96.12 52 ILE B O 1
ATOM 1672 N N . HIS B 1 53 ? -8.141 5.609 10.906 1 92.94 53 HIS B N 1
ATOM 1673 C CA . HIS B 1 53 ? -8.648 6.977 10.828 1 92.94 53 HIS B CA 1
ATOM 1674 C C . HIS B 1 53 ? -8.867 7.398 9.375 1 92.94 53 HIS B C 1
ATOM 1676 O O . HIS B 1 53 ? -7.941 7.34 8.562 1 92.94 53 HIS B O 1
ATOM 1682 N N . ILE B 1 54 ? -10.078 7.77 9.07 1 95.06 54 ILE B N 1
ATOM 1683 C CA . ILE B 1 54 ? -10.406 8.266 7.738 1 95.06 54 ILE B CA 1
ATOM 1684 C C . ILE B 1 54 ? -10.531 9.789 7.773 1 95.06 54 ILE B C 1
ATOM 1686 O O . ILE B 1 54 ? -11.352 10.336 8.516 1 95.06 54 ILE B O 1
ATOM 1690 N N . LEU B 1 55 ? -9.68 10.414 7.004 1 90.75 55 LEU B N 1
ATOM 1691 C CA . LEU B 1 55 ? -9.711 11.867 6.871 1 90.75 55 LEU B CA 1
ATOM 1692 C C . LEU B 1 55 ? -10.172 12.273 5.48 1 90.75 55 LEU B C 1
ATOM 1694 O O . LEU B 1 55 ? -9.922 11.57 4.5 1 90.75 55 LEU B O 1
ATOM 1698 N N . HIS B 1 56 ? -10.977 13.25 5.332 1 90.5 56 HIS B N 1
ATOM 1699 C CA . HIS B 1 56 ? -11.383 13.758 4.027 1 90.5 56 HIS B CA 1
ATOM 1700 C C . HIS B 1 56 ? -10.672 15.062 3.691 1 90.5 56 HIS B C 1
ATOM 1702 O O . HIS B 1 56 ? -10.469 15.906 4.57 1 90.5 56 HIS B O 1
ATOM 1708 N N . TYR B 1 57 ? -10.312 15.234 2.449 1 87.69 57 TYR B N 1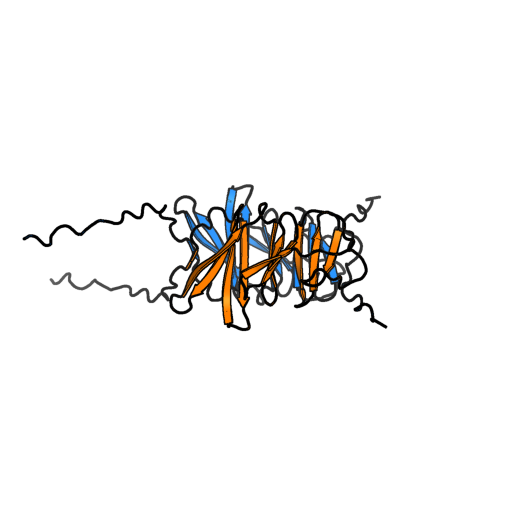
ATOM 1709 C CA . TYR B 1 57 ? -9.594 16.422 1.994 1 87.69 57 TYR B CA 1
ATOM 1710 C C . TYR B 1 57 ? -10.547 17.594 1.812 1 87.69 57 TYR B C 1
ATOM 1712 O O . TYR B 1 57 ? -11.547 17.5 1.096 1 87.69 57 TYR B O 1
ATOM 1720 N N . SER B 1 58 ? -10.203 18.719 2.492 1 84.19 58 SER B N 1
ATOM 1721 C CA . SER B 1 58 ? -10.898 19.984 2.281 1 84.19 58 SER B CA 1
ATOM 1722 C C . SER B 1 58 ? -10.195 20.828 1.229 1 84.19 58 SER B C 1
ATOM 1724 O O . SER B 1 58 ? -9.164 21.453 1.51 1 84.19 58 SER B O 1
ATOM 1726 N N . SER B 1 59 ? -10.742 20.875 0.077 1 81.81 59 SER B N 1
ATOM 1727 C CA . SER B 1 59 ? -10.156 21.672 -0.996 1 81.81 59 SER B CA 1
ATOM 1728 C C . SER B 1 59 ? -10.117 23.156 -0.633 1 81.81 59 SER B C 1
ATOM 1730 O O . SER B 1 59 ? -9.234 23.891 -1.075 1 81.81 59 SER B O 1
ATOM 1732 N N . ARG B 1 60 ? -11.039 23.609 0.132 1 81.94 60 ARG B N 1
ATOM 1733 C CA . ARG B 1 60 ? -11.117 25 0.57 1 81.94 60 ARG B CA 1
ATOM 1734 C C . ARG B 1 60 ? -9.945 25.359 1.482 1 81.94 60 ARG B C 1
ATOM 1736 O O . ARG B 1 60 ? -9.336 26.406 1.33 1 81.94 60 ARG B O 1
ATOM 1743 N N . LEU B 1 61 ? -9.562 24.469 2.332 1 75 61 LEU B N 1
ATOM 1744 C CA . LEU B 1 61 ? -8.531 24.734 3.332 1 75 61 LEU B CA 1
ATOM 1745 C C . LEU B 1 61 ? -7.191 24.141 2.896 1 75 61 LEU B C 1
ATOM 1747 O O . LEU B 1 61 ? -6.145 24.5 3.432 1 75 61 LEU B O 1
ATOM 1751 N N . GLY B 1 62 ? -7.246 23.188 1.934 1 77.88 62 GLY B N 1
ATOM 1752 C CA . GLY B 1 62 ? -6.031 22.516 1.477 1 77.88 62 GLY B CA 1
ATOM 1753 C C . GLY B 1 62 ? -5.477 21.531 2.486 1 77.88 62 GLY B C 1
ATOM 1754 O O . GLY B 1 62 ? -4.262 21.359 2.584 1 77.88 62 GLY B O 1
ATOM 1755 N N . ILE B 1 63 ? -6.375 20.984 3.371 1 78.19 63 ILE B N 1
ATOM 1756 C CA . ILE B 1 63 ? -5.91 20.078 4.418 1 78.19 63 ILE B CA 1
ATOM 1757 C C . ILE B 1 63 ? -6.867 18.891 4.543 1 78.19 63 ILE B C 1
ATOM 1759 O O . ILE B 1 63 ? -8.023 18.969 4.113 1 78.19 63 ILE B O 1
ATOM 1763 N N . PHE B 1 64 ? -6.324 17.812 5.098 1 85.81 64 PHE B N 1
ATOM 1764 C CA . PHE B 1 64 ? -7.168 16.672 5.461 1 85.81 64 PHE B CA 1
ATOM 1765 C C . PHE B 1 64 ? -7.762 16.875 6.852 1 85.81 64 PHE B C 1
ATOM 1767 O O . PHE B 1 64 ? -7.043 17.188 7.801 1 85.81 64 PHE B O 1
ATOM 1774 N N . THR B 1 65 ? -9.078 16.625 6.938 1 84.81 65 THR B N 1
ATOM 1775 C CA . THR B 1 65 ? -9.789 16.766 8.203 1 84.81 65 THR B CA 1
ATOM 1776 C C . THR B 1 65 ? -10.375 15.43 8.648 1 84.81 65 THR B C 1
ATOM 1778 O O . THR B 1 65 ? -10.852 14.648 7.82 1 84.81 65 THR B O 1
ATOM 1781 N N . PRO B 1 66 ? -10.375 15.203 9.969 1 88.5 66 PRO B N 1
ATOM 1782 C CA . PRO B 1 66 ? -10.969 13.945 10.43 1 88.5 66 PRO B CA 1
ATOM 1783 C C . PRO B 1 66 ? -12.414 13.766 9.977 1 88.5 66 PRO B C 1
ATOM 1785 O O . PRO B 1 66 ? -13.172 14.734 9.938 1 88.5 66 PRO B O 1
ATOM 1788 N N . PHE B 1 67 ? -12.695 12.562 9.594 1 91.56 67 PHE B N 1
ATOM 1789 C CA . PHE B 1 67 ? -14.016 12.266 9.055 1 91.56 67 PHE B CA 1
ATOM 1790 C C . PHE B 1 67 ? -14.648 11.094 9.797 1 91.56 67 PHE B C 1
ATOM 1792 O O . PHE B 1 67 ? -15.719 11.234 10.398 1 91.56 67 PHE B O 1
ATOM 1799 N N . GLU B 1 68 ? -14.055 9.961 9.812 1 94.94 68 GLU B N 1
ATOM 1800 C CA . GLU B 1 68 ? -14.609 8.766 10.43 1 94.94 68 GLU B CA 1
ATOM 1801 C C . GLU B 1 68 ? -13.5 7.859 10.977 1 94.94 68 GLU B C 1
ATOM 1803 O O . GLU B 1 68 ? -12.328 8.031 10.633 1 94.94 68 GLU B O 1
ATOM 1808 N N . LEU B 1 69 ? -13.938 6.922 11.898 1 94.12 69 LEU B N 1
ATOM 1809 C CA . LEU B 1 69 ? -13.047 5.926 12.477 1 94.12 69 LEU B CA 1
ATOM 1810 C C . LEU B 1 69 ? -13.617 4.52 12.312 1 94.12 69 LEU B C 1
ATOM 1812 O O . LEU B 1 69 ? -14.812 4.309 12.5 1 94.12 69 LEU B O 1
ATOM 1816 N N . ILE B 1 70 ? -12.734 3.668 11.945 1 96.62 70 ILE B N 1
ATOM 1817 C CA . ILE B 1 70 ? -13.078 2.25 11.938 1 96.62 70 ILE B CA 1
ATOM 1818 C C . ILE B 1 70 ? -12.195 1.503 12.938 1 96.62 70 ILE B C 1
ATOM 1820 O O . ILE B 1 70 ? -10.969 1.556 12.852 1 96.62 70 ILE B O 1
ATOM 1824 N N . SER B 1 71 ? -12.812 0.797 13.844 1 96.06 71 SER B N 1
ATOM 1825 C CA . SER B 1 71 ? -12.047 0.001 14.805 1 96.06 71 SER B CA 1
ATOM 1826 C C . SER B 1 71 ? -11.586 -1.311 14.18 1 96.06 71 SER B C 1
ATOM 1828 O O . SER B 1 71 ? -12.312 -1.93 13.398 1 96.06 71 SER B O 1
ATOM 1830 N N . THR B 1 72 ? -10.43 -1.71 14.5 1 96.62 72 THR B N 1
ATOM 1831 C CA . THR B 1 72 ? -9.898 -2.998 14.07 1 96.62 72 THR B CA 1
ATOM 1832 C C . THR B 1 72 ? -9.719 -3.936 15.266 1 96.62 72 THR B C 1
ATOM 1834 O O . THR B 1 72 ? -9.414 -3.486 16.375 1 96.62 72 THR B O 1
ATOM 1837 N N . VAL B 1 73 ? -9.883 -5.23 15.07 1 95.38 73 VAL B N 1
ATOM 1838 C CA . VAL B 1 73 ? -9.758 -6.238 16.125 1 95.38 73 VAL B CA 1
ATOM 1839 C C . VAL B 1 73 ? -8.289 -6.387 16.516 1 95.38 73 VAL B C 1
ATOM 1841 O O . VAL B 1 73 ? -7.98 -6.645 17.688 1 95.38 73 VAL B O 1
ATOM 1844 N N . GLU B 1 74 ? -7.391 -6.266 15.703 1 97.06 74 GLU B N 1
ATOM 1845 C CA . GLU B 1 74 ? -5.938 -6.246 15.836 1 97.06 74 GLU B CA 1
ATOM 1846 C C . GLU B 1 74 ? -5.301 -5.281 14.844 1 97.06 74 GLU B C 1
ATOM 1848 O O . GLU B 1 74 ? -5.961 -4.809 13.914 1 97.06 74 GLU B O 1
ATOM 1853 N N . PRO B 1 75 ? -4.07 -4.91 15.102 1 96.44 75 PRO B N 1
ATOM 1854 C CA . PRO B 1 75 ? -3.43 -3.986 14.164 1 96.44 75 PRO B CA 1
ATOM 1855 C C . PRO B 1 75 ? -3.498 -4.477 12.719 1 96.44 75 PRO B C 1
ATOM 1857 O O . PRO B 1 75 ? -3.227 -5.648 12.445 1 96.44 75 PRO B O 1
ATOM 1860 N N . ALA B 1 76 ? -3.824 -3.596 11.828 1 97.5 76 ALA B N 1
ATOM 1861 C CA . ALA B 1 76 ? -3.951 -3.941 10.414 1 97.5 76 ALA B CA 1
ATOM 1862 C C . ALA B 1 76 ? -2.592 -4.285 9.805 1 97.5 76 ALA B C 1
ATOM 1864 O O . ALA B 1 76 ? -1.589 -3.639 10.117 1 97.5 76 ALA B O 1
ATOM 1865 N N . THR B 1 77 ? -2.596 -5.301 8.93 1 95.88 77 THR B N 1
ATOM 1866 C CA . THR B 1 77 ? -1.357 -5.734 8.289 1 95.88 77 THR B CA 1
ATOM 1867 C C . THR B 1 77 ? -1.229 -5.125 6.895 1 95.88 77 THR B C 1
ATOM 1869 O O . THR B 1 77 ? -0.136 -5.094 6.324 1 95.88 77 THR B O 1
ATOM 1872 N N . CYS B 1 78 ? -2.293 -4.688 6.363 1 96.25 78 CYS B N 1
ATOM 1873 C CA . CYS B 1 78 ? -2.301 -4.031 5.062 1 96.25 78 CYS B CA 1
ATOM 1874 C C . CYS B 1 78 ? -3.502 -3.104 4.926 1 96.25 78 CYS B C 1
ATOM 1876 O O . CYS B 1 78 ? -4.477 -3.229 5.668 1 96.25 78 CYS B O 1
ATOM 1878 N N . LEU B 1 79 ? -3.412 -2.191 4.023 1 97.88 79 LEU B N 1
ATOM 1879 C CA . LEU B 1 79 ? -4.426 -1.18 3.754 1 97.88 79 LEU B CA 1
ATOM 1880 C C . LEU B 1 79 ? -4.285 -0.635 2.336 1 97.88 79 LEU B C 1
ATOM 1882 O O . LEU B 1 79 ? -3.271 -0.02 2 1 97.88 79 LEU B O 1
ATOM 1886 N N . ILE B 1 80 ? -5.309 -0.928 1.499 1 96.94 80 ILE B N 1
ATOM 1887 C CA . ILE B 1 80 ? -5.207 -0.477 0.115 1 96.94 80 ILE B CA 1
ATOM 1888 C C . ILE B 1 80 ? -6.527 0.161 -0.317 1 96.94 80 ILE B C 1
ATOM 1890 O O . ILE B 1 80 ? -7.578 -0.114 0.269 1 96.94 80 ILE B O 1
ATOM 1894 N N . SER B 1 81 ? -6.422 1.018 -1.254 1 95.88 81 SER B N 1
ATOM 1895 C CA . SER B 1 81 ? -7.598 1.6 -1.895 1 95.88 81 SER B CA 1
ATOM 1896 C C . SER B 1 81 ? -8.07 0.743 -3.062 1 95.88 81 SER B C 1
ATOM 1898 O O . SER B 1 81 ? -7.258 0.224 -3.83 1 95.88 81 SER B O 1
ATOM 1900 N N . MET B 1 82 ? -9.359 0.591 -3.199 1 90.69 82 MET B N 1
ATOM 1901 C CA . MET B 1 82 ? -9.953 -0.139 -4.316 1 90.69 82 MET B CA 1
ATOM 1902 C C . MET B 1 82 ? -11.328 0.419 -4.664 1 90.69 82 MET B C 1
ATOM 1904 O O . MET B 1 82 ? -12.266 0.304 -3.873 1 90.69 82 MET B O 1
ATOM 1908 N N . ASN B 1 83 ? -11.469 0.944 -5.934 1 84.38 83 ASN B N 1
ATOM 1909 C CA . ASN B 1 83 ? -12.719 1.448 -6.488 1 84.38 83 ASN B CA 1
ATOM 1910 C C . ASN B 1 83 ? -13.453 2.342 -5.496 1 84.38 83 ASN B C 1
ATOM 1912 O O . ASN B 1 83 ? -12.992 3.439 -5.18 1 84.38 83 ASN B O 1
ATOM 1916 N N . ASP B 1 84 ? -14.531 1.717 -4.852 1 88 84 ASP B N 1
ATOM 1917 C CA . ASP B 1 84 ? -15.422 2.553 -4.055 1 88 84 ASP B CA 1
ATOM 1918 C C . ASP B 1 84 ? -15.109 2.432 -2.566 1 88 84 ASP B C 1
ATOM 1920 O O . ASP B 1 84 ? -15.867 2.904 -1.723 1 88 84 ASP B O 1
ATOM 1924 N N . GLY B 1 85 ? -13.945 1.872 -2.33 1 96.25 85 GLY B N 1
ATOM 1925 C CA . GLY B 1 85 ? -13.656 1.72 -0.913 1 96.25 85 GLY B CA 1
ATOM 1926 C C . GLY B 1 85 ? -12.211 1.345 -0.636 1 96.25 85 GLY B C 1
ATOM 1927 O O . GLY B 1 85 ? -11.32 1.642 -1.438 1 96.25 85 GLY B O 1
ATOM 1928 N N . ILE B 1 86 ? -11.984 0.889 0.597 1 97.69 86 ILE B N 1
ATOM 1929 C CA . ILE B 1 86 ? -10.664 0.436 0.999 1 97.69 86 ILE B CA 1
ATOM 1930 C C . ILE B 1 86 ? -10.734 -1.002 1.506 1 97.69 86 ILE B C 1
ATOM 1932 O O . ILE B 1 86 ? -11.805 -1.47 1.905 1 97.69 86 ILE B O 1
ATOM 1936 N N . VAL B 1 87 ? -9.656 -1.701 1.358 1 98.25 87 VAL B N 1
ATOM 1937 C CA . VAL B 1 87 ? -9.484 -3.061 1.861 1 98.25 87 VAL B CA 1
ATOM 1938 C C . VAL B 1 87 ? -8.359 -3.092 2.893 1 98.25 87 VAL B C 1
ATOM 1940 O O . VAL B 1 87 ? -7.316 -2.469 2.697 1 98.25 87 VAL B O 1
ATOM 1943 N N . PHE B 1 88 ? -8.609 -3.736 3.994 1 98.25 88 PHE B N 1
ATOM 1944 C CA . PHE B 1 88 ? -7.535 -3.914 4.965 1 98.25 88 PHE B CA 1
ATOM 1945 C C . PHE B 1 88 ? -7.543 -5.332 5.523 1 98.25 88 PHE B C 1
ATOM 1947 O O . PHE B 1 88 ? -8.562 -6.027 5.461 1 98.25 88 PHE B O 1
ATOM 1954 N N . GLY B 1 89 ? -6.398 -5.812 5.961 1 98.19 89 GLY B N 1
ATOM 1955 C CA . GLY B 1 89 ? -6.242 -7.07 6.672 1 98.19 89 GLY B CA 1
ATOM 1956 C C . GLY B 1 89 ? -5.977 -6.891 8.156 1 98.19 89 GLY B C 1
ATOM 1957 O O . GLY B 1 89 ? -5.203 -6.016 8.547 1 98.19 89 GLY B O 1
ATOM 1958 N N . ALA B 1 90 ? -6.613 -7.625 8.969 1 97.31 90 ALA B N 1
ATOM 1959 C CA . ALA B 1 90 ? -6.363 -7.742 10.398 1 97.31 90 ALA B CA 1
ATOM 1960 C C . ALA B 1 90 ? -6.469 -9.188 10.859 1 97.31 90 ALA B C 1
ATOM 1962 O O . ALA B 1 90 ? -5.609 -10.016 10.547 1 97.31 90 ALA B O 1
ATOM 1963 N N . ASP B 1 91 ? -7.555 -9.523 11.523 1 96.5 91 ASP B N 1
ATOM 1964 C CA . ASP B 1 91 ? -7.797 -10.938 11.797 1 96.5 91 ASP B CA 1
ATOM 1965 C C . ASP B 1 91 ? -8.312 -11.648 10.555 1 96.5 91 ASP B C 1
ATOM 1967 O O . ASP B 1 91 ? -8.094 -12.852 10.383 1 96.5 91 ASP B O 1
ATOM 1971 N N . GLN B 1 92 ? -8.969 -10.977 9.805 1 97.12 92 GLN B N 1
ATOM 1972 C CA . GLN B 1 92 ? -9.422 -11.352 8.469 1 97.12 92 GLN B CA 1
ATOM 1973 C C . GLN B 1 92 ? -9.359 -10.164 7.512 1 97.12 92 GLN B C 1
ATOM 1975 O O . GLN B 1 92 ? -8.969 -9.062 7.902 1 97.12 92 GLN B O 1
ATOM 1980 N N . PHE B 1 93 ? -9.664 -10.383 6.246 1 98.12 93 PHE B N 1
ATOM 1981 C CA . PHE B 1 93 ? -9.742 -9.266 5.312 1 98.12 93 PHE B CA 1
ATOM 1982 C C . PHE B 1 93 ? -11.102 -8.586 5.398 1 98.12 93 PHE B C 1
ATOM 1984 O O . PHE B 1 93 ? -12.133 -9.258 5.523 1 98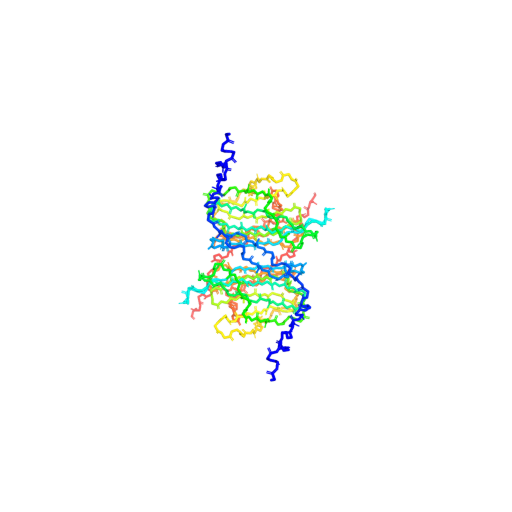.12 93 PHE B O 1
ATOM 1991 N N . TYR B 1 94 ? -11.102 -7.277 5.277 1 98.31 94 TYR B N 1
ATOM 1992 C CA . TYR B 1 94 ? -12.328 -6.484 5.328 1 98.31 94 TYR B CA 1
ATOM 1993 C C . TYR B 1 94 ? -12.406 -5.52 4.148 1 98.31 94 TYR B C 1
ATOM 1995 O O . TYR B 1 94 ? -11.375 -5.023 3.682 1 98.31 94 TYR B O 1
ATOM 2003 N N . TYR B 1 95 ? -13.547 -5.332 3.689 1 98.12 95 TYR B N 1
ATOM 2004 C CA . TYR B 1 95 ? -13.844 -4.238 2.77 1 98.12 95 TYR B CA 1
ATOM 2005 C C . TYR B 1 95 ? -14.648 -3.145 3.465 1 98.12 95 TYR B C 1
ATOM 2007 O O . TYR B 1 95 ? -15.609 -3.432 4.184 1 98.12 95 TYR B O 1
ATOM 2015 N N . VAL B 1 96 ? -14.227 -1.948 3.328 1 98 96 VAL B N 1
ATOM 2016 C CA . VAL B 1 96 ? -14.961 -0.789 3.824 1 98 96 VAL B CA 1
ATOM 2017 C C . VAL B 1 96 ? -15.602 -0.046 2.654 1 98 96 VAL B C 1
ATOM 2019 O O . VAL B 1 96 ? -14.906 0.471 1.78 1 98 96 VAL B O 1
ATOM 2022 N N . ASP B 1 97 ? -16.875 0.013 2.648 1 96.31 97 ASP B N 1
ATOM 2023 C CA . ASP B 1 97 ? -17.609 0.854 1.699 1 96.31 97 ASP B CA 1
ATOM 2024 C C . ASP B 1 97 ? -17.484 2.33 2.074 1 96.31 97 ASP B C 1
ATOM 2026 O O . ASP B 1 97 ? -18.016 2.756 3.105 1 96.31 97 ASP B O 1
ATOM 2030 N N . MET B 1 98 ? -16.891 3.098 1.238 1 95 98 MET B N 1
ATOM 2031 C CA . MET B 1 98 ? -16.562 4.477 1.589 1 95 98 MET B CA 1
ATOM 2032 C C . MET B 1 98 ? -17.781 5.383 1.412 1 95 98 MET B C 1
ATOM 2034 O O . MET B 1 98 ? -17.781 6.527 1.865 1 95 98 MET B O 1
ATOM 2038 N N . GLU B 1 99 ? -18.766 4.918 0.815 1 92.38 99 GLU B N 1
ATOM 2039 C CA . GLU B 1 99 ? -20.016 5.66 0.724 1 92.38 99 GLU B CA 1
ATOM 2040 C C . GLU B 1 99 ? -20.812 5.578 2.029 1 92.38 99 GLU B C 1
ATOM 2042 O O . GLU B 1 99 ? -21.328 6.586 2.504 1 92.38 99 GLU B O 1
ATOM 2047 N N . THR B 1 100 ? -20.859 4.434 2.611 1 93.81 100 THR B N 1
ATOM 2048 C CA . THR B 1 100 ? -21.641 4.215 3.826 1 93.81 100 THR B CA 1
ATOM 2049 C C . THR B 1 100 ? -20.719 4.133 5.043 1 93.81 100 THR B C 1
ATOM 2051 O O . THR B 1 100 ? -21.203 4.148 6.184 1 93.81 100 THR B O 1
ATOM 2054 N N . ILE B 1 101 ? -19.453 4.035 4.801 1 94 101 ILE B N 1
ATOM 2055 C CA . ILE B 1 101 ? -18.438 3.865 5.828 1 94 101 ILE B CA 1
ATOM 2056 C C . ILE B 1 101 ? -18.75 2.633 6.668 1 94 101 ILE B C 1
ATOM 2058 O O . ILE B 1 101 ? -18.75 2.693 7.902 1 94 101 ILE B O 1
ATOM 2062 N N . THR B 1 102 ? -19.062 1.597 6.082 1 95.56 102 THR B N 1
ATOM 2063 C CA . THR B 1 102 ? -19.344 0.318 6.73 1 95.56 102 THR B CA 1
ATOM 2064 C C . THR B 1 102 ? -18.328 -0.736 6.293 1 95.56 102 THR B C 1
ATOM 2066 O O . THR B 1 102 ? -17.984 -0.821 5.113 1 95.56 102 THR B O 1
ATOM 2069 N N . SER B 1 103 ? -17.875 -1.459 7.285 1 97.06 103 SER B N 1
ATOM 2070 C CA . SER B 1 103 ? -16.906 -2.521 7.02 1 97.06 103 SER B CA 1
ATOM 2071 C C . SER B 1 103 ? -17.578 -3.893 7.043 1 97.06 103 SER B C 1
ATOM 2073 O O . SER B 1 103 ? -18.5 -4.125 7.828 1 97.06 103 SER B O 1
ATOM 2075 N N . ARG B 1 104 ? -17.156 -4.762 6.211 1 97.56 104 ARG B N 1
ATOM 2076 C CA . ARG B 1 104 ? -17.578 -6.156 6.211 1 97.56 104 ARG B CA 1
ATOM 2077 C C . ARG B 1 104 ? -16.406 -7.082 5.883 1 97.56 104 ARG B C 1
ATOM 2079 O O . ARG B 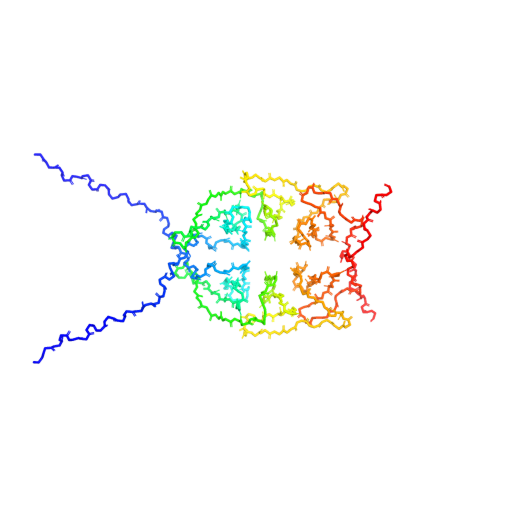1 104 ? -15.531 -6.723 5.102 1 97.56 104 ARG B O 1
ATOM 2086 N N . PRO B 1 105 ? -16.453 -8.312 6.449 1 97.56 105 PRO B N 1
ATOM 2087 C CA . PRO B 1 105 ? -15.398 -9.266 6.09 1 97.56 105 PRO B CA 1
ATOM 2088 C C . PRO B 1 105 ? -15.508 -9.75 4.645 1 97.56 105 PRO B C 1
ATOM 2090 O O . PRO B 1 105 ? -16.609 -9.82 4.098 1 97.56 105 PRO B O 1
ATOM 2093 N N . ILE B 1 106 ? -14.383 -9.945 4.043 1 97.88 106 ILE B N 1
ATOM 2094 C CA . ILE B 1 106 ? -14.312 -10.656 2.773 1 97.88 106 ILE B CA 1
ATOM 2095 C C . ILE B 1 106 ? -14.125 -12.148 3.029 1 97.88 106 ILE B C 1
ATOM 2097 O O . ILE B 1 106 ? -13.016 -12.602 3.314 1 97.88 106 ILE B O 1
ATOM 2101 N N . VAL B 1 107 ? -15.125 -12.859 2.928 1 97.19 107 VAL B N 1
ATOM 2102 C CA . VAL B 1 107 ? -15.078 -14.281 3.221 1 97.19 107 VAL B CA 1
ATOM 2103 C C . VAL B 1 107 ? -14.992 -15.078 1.919 1 97.19 107 VAL B C 1
ATOM 2105 O O . VAL B 1 107 ? -15.867 -14.961 1.059 1 97.19 107 VAL B O 1
ATOM 2108 N N . VAL B 1 108 ? -13.938 -15.812 1.81 1 96.25 108 VAL B N 1
ATOM 2109 C CA . VAL B 1 108 ? -13.742 -16.656 0.632 1 96.25 108 VAL B CA 1
ATOM 2110 C C . VAL B 1 108 ? -14.141 -18.094 0.954 1 96.25 108 VAL B C 1
ATOM 2112 O O . VAL B 1 108 ? -13.469 -18.766 1.748 1 96.25 108 VAL B O 1
ATOM 2115 N N . ALA B 1 109 ? -15.062 -18.547 0.241 1 93.5 109 ALA B N 1
ATOM 2116 C CA . ALA B 1 109 ? -15.555 -19.891 0.498 1 93.5 109 ALA B CA 1
ATOM 2117 C C . ALA B 1 109 ? -14.461 -20.938 0.268 1 93.5 109 ALA B C 1
ATOM 2119 O O . ALA B 1 109 ? -13.742 -20.875 -0.734 1 93.5 109 ALA B O 1
ATOM 2120 N N . GLY B 1 110 ? -14.289 -21.844 1.222 1 91.25 110 GLY B N 1
ATOM 2121 C CA . GLY B 1 110 ? -13.359 -22.938 1.06 1 91.25 110 GLY B CA 1
ATOM 2122 C C . GLY B 1 110 ? -11.914 -22.547 1.345 1 91.25 110 GLY B C 1
ATOM 2123 O O . GLY B 1 110 ? -11 -23.359 1.174 1 91.25 110 GLY B O 1
ATOM 2124 N N . CYS B 1 111 ? -11.734 -21.391 1.64 1 88.62 111 CYS B N 1
ATOM 2125 C CA . CYS B 1 111 ? -10.375 -20.938 1.93 1 88.62 111 CYS B CA 1
ATOM 2126 C C . CYS B 1 111 ? -9.984 -21.266 3.363 1 88.62 111 CYS B C 1
ATOM 2128 O O . CYS B 1 111 ? -10.734 -21 4.301 1 88.62 111 CYS B O 1
ATOM 2130 N N . PRO B 1 112 ? -8.844 -21.812 3.488 1 87 112 PRO B N 1
ATOM 2131 C CA . PRO B 1 112 ? -8.383 -22.109 4.848 1 87 112 PRO B CA 1
ATOM 2132 C C . PRO B 1 112 ? -8.227 -20.844 5.699 1 87 112 PRO B C 1
ATOM 2134 O O . PRO B 1 112 ? -7.992 -19.766 5.164 1 87 112 PRO B O 1
ATOM 2137 N N . SER B 1 113 ? -8.438 -21.109 6.961 1 85.56 113 SER B N 1
ATOM 2138 C CA . SER B 1 113 ? -8.203 -20 7.883 1 85.56 113 SER B CA 1
ATOM 2139 C C . SER B 1 113 ? -6.723 -19.641 7.934 1 85.56 113 SER B C 1
ATOM 2141 O O . SER B 1 113 ? -5.871 -20.5 8.172 1 85.56 113 SER B O 1
ATOM 2143 N N . ASP B 1 114 ? -6.355 -18.531 7.652 1 91 114 ASP B N 1
ATOM 2144 C CA . ASP B 1 114 ? -5.004 -17.984 7.695 1 91 114 ASP B CA 1
ATOM 2145 C C . ASP B 1 114 ? -5.039 -16.453 7.871 1 91 114 ASP B C 1
ATOM 2147 O O . ASP B 1 114 ? -6.082 -15.828 7.672 1 91 114 ASP B O 1
ATOM 2151 N N . PHE B 1 115 ? -3.965 -15.992 8.344 1 92.94 115 PHE B N 1
ATOM 2152 C CA . PHE B 1 115 ? -3.936 -14.562 8.648 1 92.94 115 PHE B CA 1
ATOM 2153 C C . PHE B 1 115 ? -3.568 -13.758 7.406 1 92.94 115 PHE B C 1
ATOM 2155 O O . PHE B 1 115 ? -2.709 -14.172 6.625 1 92.94 115 PHE B O 1
ATOM 2162 N N . PRO B 1 116 ? -4.223 -12.609 7.266 1 95.94 116 PRO B N 1
ATOM 2163 C CA . PRO B 1 116 ? -3.902 -11.719 6.148 1 95.94 116 PRO B CA 1
ATOM 2164 C C . PRO B 1 116 ? -2.457 -11.219 6.184 1 95.94 116 PRO B C 1
ATOM 2166 O O . PRO B 1 116 ? -1.946 -10.875 7.25 1 95.94 116 PRO B O 1
ATOM 2169 N N . LEU B 1 117 ? -1.829 -11.234 5.086 1 93.19 117 LEU B N 1
ATOM 2170 C CA . LEU B 1 117 ? -0.48 -10.703 4.93 1 93.19 117 LEU B CA 1
ATOM 2171 C C . LEU B 1 117 ? -0.496 -9.398 4.137 1 93.19 117 LEU B C 1
ATOM 2173 O O . LEU B 1 117 ? 0.078 -8.398 4.566 1 93.19 117 LEU B O 1
ATOM 2177 N N . ALA B 1 118 ? -1.163 -9.438 2.957 1 94.19 118 ALA B N 1
ATOM 2178 C CA . ALA B 1 118 ? -1.235 -8.289 2.059 1 94.19 118 ALA B CA 1
ATOM 2179 C C . ALA B 1 118 ? -2.396 -8.438 1.078 1 94.19 118 ALA B C 1
ATOM 2181 O O . ALA B 1 118 ? -2.895 -9.539 0.852 1 94.19 118 ALA B O 1
ATOM 2182 N N . ALA B 1 119 ? -2.816 -7.32 0.562 1 95.5 119 ALA B N 1
ATOM 2183 C CA . ALA B 1 119 ? -3.797 -7.309 -0.52 1 95.5 119 ALA B CA 1
ATOM 2184 C C . ALA B 1 119 ? -3.301 -6.48 -1.702 1 95.5 119 ALA B C 1
ATOM 2186 O O . ALA B 1 119 ? -2.602 -5.48 -1.52 1 95.5 119 ALA B O 1
ATOM 2187 N N . VAL B 1 120 ? -3.666 -6.961 -2.844 1 92.12 120 VAL B N 1
ATOM 2188 C CA . VAL B 1 120 ? -3.295 -6.25 -4.062 1 92.12 120 VAL B CA 1
ATOM 2189 C C . VAL B 1 120 ? -4.516 -6.094 -4.961 1 92.12 120 VAL B C 1
ATOM 2191 O O . VAL B 1 120 ? -5.219 -7.07 -5.242 1 92.12 120 VAL B O 1
ATOM 2194 N N . ALA B 1 121 ? -4.699 -4.879 -5.383 1 91.62 121 ALA B N 1
ATOM 2195 C CA . ALA B 1 121 ? -5.715 -4.676 -6.414 1 91.62 121 ALA B CA 1
ATOM 2196 C C . ALA B 1 121 ? -5.172 -5.031 -7.797 1 91.62 121 ALA B C 1
ATOM 2198 O O . ALA B 1 121 ? -4.324 -4.316 -8.336 1 91.62 121 ALA B O 1
ATOM 2199 N N . ILE B 1 122 ? -5.609 -6.145 -8.32 1 85.44 122 ILE B N 1
ATOM 2200 C CA . ILE B 1 122 ? -5.176 -6.602 -9.633 1 85.44 122 ILE B CA 1
ATOM 2201 C C . ILE B 1 122 ? -5.883 -5.793 -10.719 1 85.44 122 ILE B C 1
ATOM 2203 O O . ILE B 1 122 ? -5.285 -5.461 -11.75 1 85.44 122 ILE B O 1
ATOM 2207 N N . SER B 1 123 ? -7.117 -5.543 -10.492 1 84 123 SER B N 1
ATOM 2208 C CA . SER B 1 123 ? -7.98 -4.699 -11.312 1 84 123 SER B CA 1
ATOM 2209 C C . SER B 1 123 ? -9.062 -4.035 -10.469 1 84 123 SER B C 1
ATOM 2211 O O . SER B 1 123 ? -9.047 -4.121 -9.242 1 84 123 SER B O 1
ATOM 2213 N N . ASP B 1 124 ? -9.938 -3.391 -11.078 1 84.88 124 ASP B N 1
ATOM 2214 C CA . ASP B 1 124 ? -11.031 -2.734 -10.367 1 84.88 124 ASP B CA 1
ATOM 2215 C C . ASP B 1 124 ? -11.984 -3.76 -9.758 1 84.88 124 ASP B C 1
ATOM 2217 O O . ASP B 1 124 ? -12.797 -3.422 -8.898 1 84.88 124 ASP B O 1
ATOM 2221 N N . ARG B 1 125 ? -11.867 -4.996 -10.203 1 88.25 125 ARG B N 1
ATOM 2222 C CA . ARG B 1 125 ? -12.828 -5.992 -9.75 1 88.25 125 ARG B CA 1
ATOM 2223 C C . ARG B 1 125 ? -12.125 -7.215 -9.172 1 88.25 125 ARG B C 1
ATOM 2225 O O . ARG B 1 125 ? -12.766 -8.227 -8.891 1 88.25 125 ARG B O 1
ATOM 2232 N N . GLU B 1 126 ? -10.898 -7.137 -9.094 1 90.44 126 GLU B N 1
ATOM 2233 C CA . GLU B 1 126 ? -10.164 -8.32 -8.664 1 90.44 126 GLU B CA 1
ATOM 2234 C C . GLU B 1 126 ? -9.07 -7.965 -7.668 1 90.44 126 GLU B C 1
ATOM 2236 O O . GLU B 1 126 ? -8.289 -7.035 -7.902 1 90.44 126 GLU B O 1
ATOM 2241 N N . LEU B 1 127 ? -9.078 -8.734 -6.664 1 93.31 127 LEU B N 1
ATOM 2242 C CA . LEU B 1 127 ? -8.062 -8.664 -5.617 1 93.31 127 LEU B CA 1
ATOM 2243 C C . LEU B 1 127 ? -7.234 -9.945 -5.566 1 93.31 127 LEU B C 1
ATOM 2245 O O . LEU B 1 127 ? -7.762 -11.031 -5.801 1 93.31 127 LEU B O 1
ATOM 2249 N N . LEU B 1 128 ? -5.98 -9.766 -5.277 1 90.75 128 LEU B N 1
ATOM 2250 C CA . LEU B 1 128 ? -5.188 -10.852 -4.715 1 90.75 128 LEU B CA 1
ATOM 2251 C C . LEU B 1 128 ? -5.066 -10.711 -3.201 1 90.75 128 LEU B C 1
ATOM 2253 O O . LEU B 1 128 ? -4.414 -9.789 -2.709 1 90.75 128 LEU B O 1
ATOM 2257 N N . LEU B 1 129 ? -5.738 -11.586 -2.527 1 95.31 129 LEU B N 1
ATOM 2258 C CA . LEU B 1 129 ? -5.57 -11.68 -1.081 1 95.31 129 LEU B CA 1
ATOM 2259 C C . LEU B 1 129 ? -4.43 -12.625 -0.726 1 95.31 129 LEU B C 1
ATOM 2261 O O . LEU B 1 129 ? -4.504 -13.828 -0.996 1 95.31 129 LEU B O 1
ATOM 2265 N N . ALA B 1 130 ? -3.391 -12.055 -0.229 1 91.75 130 ALA B N 1
ATOM 2266 C CA . ALA B 1 130 ? -2.225 -12.852 0.146 1 91.75 130 ALA B CA 1
ATOM 2267 C C . ALA B 1 130 ? -2.254 -13.195 1.631 1 91.75 130 ALA B C 1
ATOM 2269 O O . ALA B 1 130 ? -2.268 -12.305 2.484 1 91.75 130 ALA B O 1
ATOM 2270 N N . TYR B 1 131 ? -2.273 -14.5 1.872 1 92.56 131 TYR B N 1
ATOM 2271 C CA . TYR B 1 131 ? -2.086 -15.047 3.209 1 92.56 131 TYR B CA 1
ATOM 2272 C C . TYR B 1 131 ? -0.647 -15.5 3.416 1 92.56 131 TYR B C 1
ATOM 2274 O O . TYR B 1 131 ? 0.198 -15.328 2.535 1 92.56 131 TYR B O 1
ATOM 2282 N N . HIS B 1 132 ? -0.359 -15.93 4.578 1 84.38 132 HIS B N 1
ATOM 2283 C CA . HIS B 1 132 ? 1.027 -16.297 4.852 1 84.38 132 HIS B CA 1
ATOM 2284 C C . HIS B 1 132 ? 1.477 -17.453 3.971 1 84.38 132 HIS B C 1
ATOM 2286 O O . HIS B 1 132 ? 2.641 -17.531 3.572 1 84.38 132 HIS B O 1
ATOM 2292 N N . ASN B 1 133 ? 0.538 -18.359 3.584 1 83.06 133 ASN B N 1
ATOM 2293 C CA . ASN B 1 133 ? 0.965 -19.578 2.914 1 83.06 133 ASN B CA 1
ATOM 2294 C C . ASN B 1 133 ? 0.411 -19.672 1.494 1 83.06 133 ASN B C 1
ATOM 2296 O O . ASN B 1 133 ? 0.853 -20.5 0.7 1 83.06 133 ASN B O 1
ATOM 2300 N N . PHE B 1 134 ? -0.477 -18.828 1.15 1 86.06 134 PHE B N 1
ATOM 2301 C CA . PHE B 1 134 ? -1.096 -18.891 -0.168 1 86.06 134 PHE B CA 1
ATOM 2302 C C . PHE B 1 134 ? -1.734 -17.547 -0.528 1 86.06 134 PHE B C 1
ATOM 2304 O O . PHE B 1 134 ? -1.775 -16.641 0.295 1 86.06 134 PHE B O 1
ATOM 2311 N N . GLY B 1 135 ? -2.199 -17.469 -1.751 1 88.94 135 GLY B N 1
ATOM 2312 C CA . GLY B 1 135 ? -2.963 -16.328 -2.254 1 88.94 135 GLY B CA 1
ATOM 2313 C C . GLY B 1 135 ? -4.23 -16.75 -2.977 1 88.94 135 GLY B C 1
ATOM 2314 O O . GLY B 1 135 ? -4.312 -17.844 -3.523 1 88.94 135 GLY B O 1
ATOM 2315 N N . VAL B 1 136 ? -5.18 -15.93 -2.904 1 92.06 136 VAL B N 1
ATOM 2316 C CA . VAL B 1 136 ? -6.453 -16.203 -3.564 1 92.06 136 VAL B CA 1
ATOM 2317 C C . VAL B 1 136 ? -6.898 -14.969 -4.348 1 92.06 136 VAL B C 1
ATOM 2319 O O . VAL B 1 136 ? -6.805 -13.844 -3.852 1 92.06 136 VAL B O 1
ATOM 2322 N N . PHE B 1 137 ? -7.324 -15.219 -5.582 1 89.56 137 PHE B N 1
ATOM 2323 C CA . PHE B 1 137 ? -7.93 -14.148 -6.371 1 89.56 137 PHE B CA 1
ATOM 2324 C C . PHE B 1 137 ? -9.43 -14.07 -6.121 1 89.56 137 PHE B C 1
ATOM 2326 O O . PHE B 1 137 ? -10.133 -15.078 -6.254 1 89.56 137 PHE B O 1
ATOM 2333 N N . THR B 1 138 ? -9.906 -12.945 -5.742 1 94.75 138 THR B N 1
ATOM 2334 C CA . THR B 1 138 ? -11.32 -12.797 -5.422 1 94.75 138 THR B CA 1
ATOM 2335 C C . THR B 1 138 ? -11.812 -11.406 -5.812 1 94.75 138 THR B C 1
ATOM 2337 O O . THR B 1 138 ? -11.016 -10.523 -6.129 1 94.75 138 THR B O 1
ATOM 2340 N N . ASP B 1 139 ? -13.07 -11.242 -5.895 1 94.12 139 ASP B N 1
ATOM 2341 C CA . ASP B 1 139 ? -13.641 -9.898 -5.871 1 94.12 139 ASP B CA 1
ATOM 2342 C C . ASP B 1 139 ? -13.859 -9.422 -4.434 1 94.12 139 ASP B C 1
ATOM 2344 O O . ASP B 1 139 ? -13.484 -10.117 -3.482 1 94.12 139 ASP B O 1
ATOM 2348 N N . ILE B 1 140 ? -14.391 -8.234 -4.277 1 95.31 140 ILE B N 1
ATOM 2349 C CA . ILE B 1 140 ? -14.508 -7.621 -2.961 1 95.31 140 ILE B CA 1
ATOM 2350 C C . ILE B 1 140 ? -15.586 -8.344 -2.152 1 95.31 140 ILE B C 1
ATOM 2352 O O . ILE B 1 140 ? -15.711 -8.133 -0.943 1 95.31 140 ILE B O 1
ATOM 2356 N N . SER B 1 141 ? -16.391 -9.172 -2.771 1 96.06 141 SER B N 1
ATOM 2357 C CA . SER B 1 141 ? -17.422 -9.938 -2.084 1 96.06 141 SER B CA 1
ATOM 2358 C C . SER B 1 141 ? -16.906 -11.297 -1.632 1 96.06 141 SER B C 1
ATOM 2360 O O . SER B 1 141 ? -17.609 -12.055 -0.971 1 96.06 141 SER B O 1
ATOM 2362 N N . GLY B 1 142 ? -15.656 -11.625 -2 1 96.5 142 GLY B N 1
ATOM 2363 C CA . GLY B 1 142 ? -15.055 -12.891 -1.6 1 96.5 142 GLY B CA 1
ATOM 2364 C C . GLY B 1 142 ? -15.266 -14 -2.617 1 96.5 142 GLY B C 1
ATOM 2365 O O . GLY B 1 142 ? -14.898 -15.148 -2.373 1 96.5 142 GLY B O 1
ATOM 2366 N N . ASN B 1 143 ? -15.922 -13.617 -3.711 1 95.81 143 ASN B N 1
ATOM 2367 C CA . ASN B 1 143 ? -16.047 -14.602 -4.781 1 95.81 143 ASN B CA 1
ATOM 2368 C C . ASN B 1 143 ? -14.711 -14.805 -5.504 1 95.81 143 ASN B C 1
ATOM 2370 O O . ASN B 1 143 ? -14.078 -13.836 -5.926 1 95.81 143 ASN B O 1
ATOM 2374 N N . ARG B 1 144 ? -14.414 -16.047 -5.684 1 93.25 144 ARG B N 1
ATOM 2375 C CA . ARG B 1 144 ? -13.188 -16.344 -6.41 1 93.25 144 ARG B CA 1
ATOM 2376 C C . ARG B 1 144 ? -13.281 -15.891 -7.863 1 93.25 144 ARG B C 1
ATOM 2378 O O . ARG B 1 144 ? -14.32 -16.078 -8.508 1 93.25 144 ARG B O 1
ATOM 2385 N N . THR B 1 145 ? -12.234 -15.297 -8.289 1 89.25 145 THR B N 1
ATOM 2386 C CA . THR B 1 145 ? -12.211 -14.859 -9.68 1 89.25 145 THR B CA 1
ATOM 2387 C C . THR B 1 145 ? -11.289 -15.75 -10.508 1 89.25 145 THR B C 1
ATOM 2389 O O . THR B 1 145 ? -11.25 -15.641 -11.734 1 89.25 145 THR B O 1
ATOM 2392 N N . ARG B 1 146 ? -10.547 -16.562 -9.852 1 82.19 146 ARG B N 1
ATOM 2393 C CA . ARG B 1 146 ? -9.742 -17.609 -10.469 1 82.19 146 ARG B CA 1
ATOM 2394 C C . ARG B 1 146 ? -9.898 -18.938 -9.734 1 82.19 146 ARG B C 1
ATOM 2396 O O . ARG B 1 146 ? -10.141 -18.953 -8.523 1 82.19 146 ARG B O 1
ATOM 2403 N N . PRO B 1 147 ? -9.719 -20.031 -10.414 1 80.56 147 PRO B N 1
ATOM 2404 C CA . PRO B 1 147 ? -10.07 -21.328 -9.828 1 80.56 147 PRO B CA 1
ATOM 2405 C C . PRO B 1 147 ? -9.094 -21.766 -8.734 1 80.56 147 PRO B C 1
ATOM 2407 O O . PRO B 1 147 ? -9.508 -22.375 -7.75 1 80.56 147 PRO B O 1
ATOM 2410 N N . GLU B 1 148 ? -7.781 -21.547 -8.898 1 77.44 148 GLU B N 1
ATOM 2411 C CA . GLU B 1 148 ? -6.805 -22.125 -7.98 1 77.44 148 GLU B CA 1
ATOM 2412 C C . GLU B 1 148 ? -6.176 -21.031 -7.105 1 77.44 148 GLU B C 1
ATOM 2414 O O . GLU B 1 148 ? -6.055 -19.891 -7.523 1 77.44 148 GLU B O 1
ATOM 2419 N N . ASN B 1 149 ? -5.883 -21.516 -5.887 1 78.06 149 ASN B N 1
ATOM 2420 C CA . ASN B 1 149 ? -5.016 -20.703 -5.039 1 78.06 149 ASN B CA 1
ATOM 2421 C C . ASN B 1 149 ? -3.609 -20.594 -5.617 1 78.06 149 ASN B C 1
ATOM 2423 O O . ASN B 1 149 ? -3.172 -21.469 -6.363 1 78.06 149 ASN B O 1
ATOM 2427 N N . VAL B 1 150 ? -3.086 -19.453 -5.32 1 76.62 150 VAL B N 1
ATOM 2428 C CA . VAL B 1 150 ? -1.647 -19.344 -5.539 1 76.62 150 VAL B CA 1
ATOM 2429 C C . VAL B 1 150 ? -0.896 -19.906 -4.34 1 76.62 150 VAL B C 1
ATOM 2431 O O . VAL B 1 150 ? -1.034 -19.406 -3.221 1 76.62 150 VAL B O 1
ATOM 2434 N N . ASP B 1 151 ? -0.163 -20.953 -4.414 1 74.31 151 ASP B N 1
ATOM 2435 C CA . ASP B 1 151 ? 0.621 -21.547 -3.336 1 74.31 151 ASP B CA 1
ATOM 2436 C C . ASP B 1 151 ? 2.043 -21 -3.322 1 74.31 151 ASP B C 1
ATOM 2438 O O . ASP B 1 151 ? 2.803 -21.188 -4.273 1 74.31 151 ASP B O 1
ATOM 2442 N N . TRP B 1 152 ? 2.262 -20.219 -2.277 1 70 152 TRP B N 1
ATOM 2443 C CA . TRP B 1 152 ? 3.598 -19.625 -2.273 1 70 152 TRP B CA 1
ATOM 2444 C C . TRP B 1 152 ? 4.59 -20.531 -1.549 1 70 152 TRP B C 1
ATOM 2446 O O . TRP B 1 152 ? 5.793 -20.266 -1.536 1 70 152 TRP B O 1
ATOM 2456 N N . ASN B 1 153 ? 4.156 -21.375 -0.639 1 59.25 153 ASN B N 1
ATOM 2457 C CA . ASN B 1 153 ? 5.121 -22.297 -0.05 1 59.25 153 ASN B CA 1
ATOM 2458 C C . ASN B 1 153 ? 5.902 -23.047 -1.122 1 59.25 153 ASN B C 1
ATOM 2460 O O . ASN B 1 153 ? 6.746 -23.891 -0.806 1 59.25 153 ASN B O 1
ATOM 2464 N N . ARG B 1 154 ? 5.547 -22.906 -2.305 1 51.84 154 ARG B N 1
ATOM 2465 C CA . ARG B 1 154 ? 6.332 -23.797 -3.166 1 51.84 154 ARG B CA 1
ATOM 2466 C C . ARG B 1 154 ? 7.82 -23.656 -2.875 1 51.84 154 ARG B C 1
ATOM 2468 O O . ARG B 1 154 ? 8.266 -22.641 -2.348 1 51.84 154 ARG B O 1
ATOM 2475 N N . ALA B 1 155 ? 8.727 -24.844 -3.371 1 44.41 155 ALA B N 1
ATOM 2476 C CA . ALA B 1 155 ? 9.945 -25.594 -3.078 1 44.41 155 ALA B CA 1
ATOM 2477 C C . ALA B 1 155 ? 11.172 -24.688 -3.102 1 44.41 155 ALA B C 1
ATOM 2479 O O . ALA B 1 155 ? 11.289 -23.828 -3.967 1 44.41 155 ALA B O 1
ATOM 2480 N N . PRO B 1 156 ? 11.844 -24.406 -1.93 1 39.31 156 PRO B N 1
ATOM 2481 C CA . PRO B 1 156 ? 13.281 -24.125 -2.018 1 39.31 156 PRO B CA 1
ATOM 2482 C C . PRO B 1 156 ? 13.906 -24.656 -3.303 1 39.31 156 PRO B C 1
ATOM 2484 O O . PRO B 1 156 ? 13.562 -25.75 -3.756 1 39.31 156 PRO B O 1
ATOM 2487 N N . LEU B 1 157 ? 14.031 -23.891 -4.414 1 37.41 157 LEU B N 1
ATOM 2488 C CA . LEU B 1 157 ? 15 -24.516 -5.293 1 37.41 157 LEU B CA 1
ATOM 2489 C C . LEU B 1 157 ? 16.047 -25.281 -4.492 1 37.41 157 LEU B C 1
ATOM 2491 O O . LEU B 1 157 ? 16.672 -24.734 -3.586 1 37.41 157 LEU B O 1
ATOM 2495 N N . GLU B 1 158 ? 15.828 -26.609 -4.207 1 32.97 158 GLU B N 1
ATOM 2496 C CA . GLU B 1 158 ? 16.906 -27.516 -3.891 1 32.97 158 GLU B CA 1
ATOM 2497 C C . GLU B 1 158 ? 18.234 -27.047 -4.496 1 32.97 158 GLU B C 1
ATOM 2499 O O . GLU B 1 158 ? 18.328 -26.875 -5.711 1 32.97 158 GLU B O 1
ATOM 2504 N N . PHE B 1 159 ? 18.844 -25.922 -4.012 1 29.58 159 PHE B N 1
ATOM 2505 C CA . PHE B 1 159 ? 20.25 -26.078 -4.383 1 29.58 159 PHE B CA 1
ATOM 2506 C C . PHE B 1 159 ? 20.672 -27.531 -4.324 1 29.58 159 PHE B C 1
ATOM 2508 O O . PHE B 1 159 ? 20.516 -28.188 -3.295 1 29.58 159 PHE B O 1
ATOM 2515 N N . GLY B 1 160 ? 20.344 -28.312 -5.359 1 26.88 160 GLY B N 1
ATOM 2516 C CA . GLY B 1 160 ? 21.312 -29.375 -5.547 1 26.88 160 GLY B CA 1
ATOM 2517 C C . GLY B 1 160 ? 22.734 -28.953 -5.172 1 26.88 160 GLY B C 1
ATOM 2518 O O . GLY B 1 160 ? 23.047 -27.766 -5.176 1 26.88 160 GLY B O 1
#

InterPro domains:
  IPR001180 Citron homology (CNH) domain [PF00780] (3-159)

Organism: Anisakis simplex (NCBI:txid6269)

Secondary structure (DSSP, 8-state):
----TT-------------EEETTTTS--EEEEEEETTTTEEEEEEE-SSEEEEEEEETTTTEEEEEEEEE-SS--SEEEEETTEEEEESSSEEEEETTTTEEEE-PPTTPPP--EEEEEEEETTEEEEEESSEEEEE-TTS-BSSSS-EE---------/--TT---------------EEETTTTS--EEEEEEETTTTEEEEEEE-SSEEEEEEEETTTTEEEEEEEEE-SS--SEEEEETTEEEEESSSEEEEETTTTEEEE-PPTTPPP--EEEEEEEETTEEEEEESSEEEEE-TTS-BSSSS-EE---------